Protein AF-A0A2E4HLM4-F1 (afdb_monomer_lite)

Sequence (354 aa):
MANKSIYQEYNQDALDHFGLDEHTSDYGVCSNSSGVIETIKCTEDVTSFENIKNILETETIKSITTEKRAFIIPKCPISGDRIKAALKEAGVVVTNDFTAADLVVTHHNVEKYYRNGDNIQSTILMGKLWNYDVFKDCRYMTSGREYVAETDNGIIYDDKVSEFFNSYNIDIHETMYESWMISGLAVNLAHRIDTEGLSVMEADSVLNSSATKTVLTEDMVELLTTQINSYNDEDQQLGAKILPTIDYTQNYHLLWDLAQKINGSLYKFNRNKDVKYWEKVSNIADHAYRSAEDMILWLEDNELLTIDSFRYLEPIVRKEIQIHNRNLYVFKVQVKPEYRKFLKRETNGVTKEN

Structure (mmCIF, N/CA/C/O backbone):
data_AF-A0A2E4HLM4-F1
#
_entry.id   AF-A0A2E4HLM4-F1
#
loop_
_atom_site.group_PDB
_atom_site.id
_atom_site.type_symbol
_atom_site.label_atom_id
_atom_site.label_alt_id
_atom_site.label_comp_id
_atom_site.label_asym_id
_atom_site.label_entity_id
_atom_site.label_seq_id
_atom_site.pdbx_PDB_ins_code
_atom_site.Cartn_x
_atom_site.Cartn_y
_atom_site.Cartn_z
_atom_site.occupa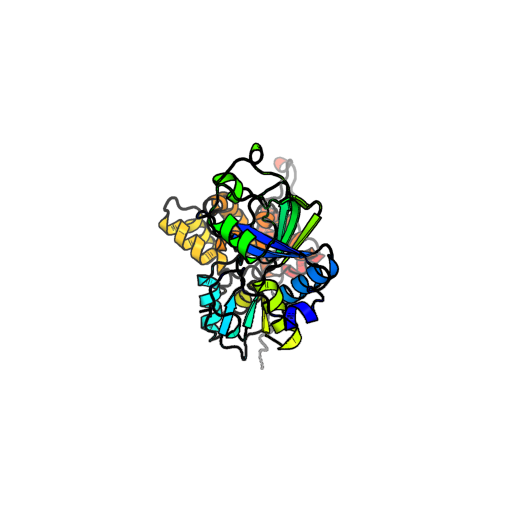ncy
_atom_site.B_iso_or_equiv
_atom_site.auth_seq_id
_atom_site.auth_comp_id
_atom_site.auth_asym_id
_atom_site.auth_atom_id
_atom_site.pdbx_PDB_model_num
ATOM 1 N N . MET A 1 1 ? 26.755 -0.242 -7.290 1.00 33.78 1 MET A N 1
ATOM 2 C CA . MET A 1 1 ? 25.981 -0.072 -6.038 1.00 33.78 1 MET A CA 1
ATOM 3 C C . MET A 1 1 ? 24.521 -0.143 -6.431 1.00 33.78 1 MET A C 1
ATOM 5 O O . MET A 1 1 ? 24.108 0.727 -7.183 1.00 33.78 1 MET A O 1
ATOM 9 N N . ALA A 1 2 ? 23.784 -1.175 -6.013 1.00 43.50 2 ALA A N 1
ATOM 10 C CA . ALA A 1 2 ? 22.364 -1.296 -6.338 1.00 43.50 2 ALA A CA 1
ATOM 11 C C . ALA A 1 2 ? 21.614 -0.052 -5.826 1.00 43.50 2 ALA A C 1
ATOM 13 O O . ALA A 1 2 ? 21.584 0.233 -4.626 1.00 43.50 2 ALA A O 1
ATOM 14 N N . ASN A 1 3 ? 21.112 0.750 -6.763 1.00 56.47 3 ASN A N 1
ATOM 15 C CA . ASN A 1 3 ? 20.302 1.929 -6.483 1.00 56.47 3 ASN A CA 1
ATOM 16 C C . ASN A 1 3 ? 18.863 1.469 -6.198 1.00 56.47 3 ASN A C 1
ATOM 18 O O . ASN A 1 3 ? 18.438 0.459 -6.744 1.00 56.47 3 ASN A O 1
ATOM 22 N N . LYS A 1 4 ? 18.066 2.220 -5.429 1.00 66.06 4 LYS A N 1
ATOM 23 C CA . LYS A 1 4 ? 16.625 1.931 -5.217 1.00 66.06 4 LYS A CA 1
ATOM 24 C C . LYS A 1 4 ? 15.756 2.130 -6.471 1.00 66.06 4 LYS A C 1
ATOM 26 O O . LYS A 1 4 ? 14.533 2.195 -6.372 1.00 66.06 4 LYS A O 1
ATOM 31 N N . SER A 1 5 ? 16.385 2.306 -7.627 1.00 84.12 5 SER A N 1
ATOM 32 C CA . SER A 1 5 ? 15.701 2.504 -8.893 1.00 84.12 5 SER A CA 1
ATOM 33 C C . SER A 1 5 ? 14.899 1.257 -9.252 1.00 84.12 5 SER A C 1
ATOM 35 O O . SER A 1 5 ? 15.377 0.139 -9.065 1.00 84.12 5 SER A O 1
ATOM 37 N N . ILE A 1 6 ? 13.700 1.441 -9.793 1.00 89.75 6 ILE A N 1
ATOM 38 C CA . ILE A 1 6 ? 12.961 0.345 -10.432 1.00 89.75 6 ILE A CA 1
ATOM 39 C C . ILE A 1 6 ? 13.615 -0.065 -11.763 1.00 89.75 6 ILE A C 1
ATOM 41 O O . ILE A 1 6 ? 13.467 -1.200 -12.208 1.00 89.75 6 ILE A O 1
ATOM 45 N N . TYR A 1 7 ? 14.385 0.848 -12.362 1.00 90.62 7 TYR A N 1
ATOM 46 C CA . TYR A 1 7 ? 15.108 0.673 -13.619 1.00 90.62 7 TYR A CA 1
ATOM 47 C C . TYR A 1 7 ? 16.442 -0.043 -13.371 1.00 90.62 7 TYR A C 1
ATOM 49 O O . TYR A 1 7 ? 17.516 0.536 -13.504 1.00 90.62 7 TYR A O 1
ATOM 57 N N . GLN A 1 8 ? 16.372 -1.277 -12.874 1.00 90.50 8 GLN A N 1
ATOM 58 C CA . GLN A 1 8 ? 17.537 -2.163 -12.828 1.00 90.50 8 GLN A CA 1
ATOM 59 C C . GLN A 1 8 ? 17.758 -2.777 -14.212 1.00 90.50 8 GLN A C 1
ATOM 61 O O . GLN A 1 8 ? 16.802 -2.945 -14.967 1.00 90.50 8 GLN A O 1
ATOM 66 N N . GLU A 1 9 ? 18.997 -3.157 -14.519 1.00 91.25 9 GLU A N 1
ATOM 67 C CA . GLU A 1 9 ? 19.287 -3.981 -15.696 1.00 91.25 9 GLU A CA 1
ATOM 68 C C . GLU A 1 9 ? 18.512 -5.304 -15.615 1.00 91.25 9 GLU A C 1
ATOM 70 O O . GLU A 1 9 ? 18.406 -5.908 -14.541 1.00 91.25 9 GLU A O 1
ATOM 75 N N . TYR A 1 10 ? 17.950 -5.748 -16.738 1.00 91.19 10 TYR A N 1
ATOM 76 C CA . TYR A 1 10 ? 17.225 -7.014 -16.806 1.00 91.19 10 TYR A CA 1
ATOM 77 C C . TYR A 1 10 ? 18.203 -8.186 -16.733 1.00 91.19 10 TYR A C 1
ATOM 79 O O . TYR A 1 10 ? 19.203 -8.215 -17.448 1.00 91.19 10 TYR A O 1
ATOM 87 N N . ASN A 1 11 ? 17.911 -9.161 -15.874 1.00 91.31 11 ASN A N 1
ATOM 88 C CA . ASN A 1 11 ? 18.620 -10.432 -15.875 1.00 91.31 11 ASN A CA 1
ATOM 89 C C . ASN A 1 11 ? 18.080 -11.306 -17.017 1.00 91.31 11 ASN A C 1
ATOM 91 O O . ASN A 1 11 ? 16.879 -11.565 -17.063 1.00 91.31 11 ASN A O 1
ATOM 95 N N . GLN A 1 12 ? 18.964 -11.777 -17.900 1.00 91.00 12 GLN A N 1
ATOM 96 C CA . GLN A 1 12 ? 18.593 -12.620 -19.037 1.00 91.00 12 GLN A CA 1
ATOM 97 C C . GLN A 1 12 ? 17.883 -13.910 -18.606 1.00 91.00 12 GLN A C 1
ATOM 99 O O . GLN A 1 12 ? 16.832 -14.222 -19.149 1.00 91.00 12 GLN A O 1
ATOM 104 N N . ASP A 1 13 ? 18.370 -14.587 -17.560 1.00 91.88 13 ASP A N 1
ATOM 105 C CA . ASP A 1 13 ? 17.746 -15.817 -17.049 1.00 91.88 13 ASP A CA 1
ATOM 106 C C . ASP A 1 13 ? 16.304 -15.555 -16.577 1.00 91.88 13 ASP A C 1
ATOM 108 O O . ASP A 1 13 ? 15.419 -16.399 -16.714 1.00 91.88 13 ASP A O 1
ATOM 112 N N . ALA A 1 14 ? 16.051 -14.359 -16.035 1.00 91.94 14 ALA A N 1
ATOM 113 C CA . ALA A 1 14 ? 14.723 -13.958 -15.592 1.00 91.94 14 ALA A CA 1
ATOM 114 C C . ALA A 1 14 ? 13.793 -13.636 -16.773 1.00 91.94 14 ALA A C 1
ATOM 116 O O . ALA A 1 14 ? 12.601 -13.936 -16.707 1.00 91.94 14 ALA A O 1
ATOM 117 N N . LEU A 1 15 ? 14.319 -13.042 -17.848 1.00 91.69 15 LEU A N 1
ATOM 118 C CA . LEU A 1 15 ? 13.558 -12.804 -19.076 1.00 91.69 15 LEU A CA 1
ATOM 119 C C . LEU A 1 15 ? 13.177 -14.123 -19.756 1.00 91.69 15 LEU A C 1
ATOM 121 O O . LEU A 1 15 ? 12.001 -14.304 -20.085 1.00 91.69 15 LEU A O 1
ATOM 125 N N . ASP A 1 16 ? 14.127 -15.057 -19.850 1.00 91.81 16 ASP A N 1
ATOM 126 C CA . ASP A 1 16 ? 13.918 -16.397 -20.398 1.00 91.81 16 ASP A CA 1
ATOM 127 C C . ASP A 1 16 ? 12.863 -17.166 -19.579 1.00 91.81 16 ASP A C 1
ATOM 129 O O . ASP A 1 16 ? 11.934 -17.750 -20.140 1.00 91.81 16 ASP A O 1
ATOM 133 N N . HIS A 1 17 ? 12.951 -17.120 -18.240 1.00 91.81 17 HIS A N 1
ATOM 134 C CA . HIS A 1 17 ? 12.017 -17.805 -17.330 1.00 91.81 17 HIS A CA 1
ATOM 135 C C . HIS A 1 17 ? 10.563 -17.342 -17.491 1.00 91.81 17 HIS A C 1
ATOM 137 O O . HIS A 1 17 ? 9.642 -18.158 -17.440 1.00 91.81 17 HIS A O 1
ATOM 143 N N . PHE A 1 18 ? 10.345 -16.042 -17.712 1.00 91.19 18 PHE A N 1
ATOM 144 C CA . PHE A 1 18 ? 9.006 -15.467 -17.890 1.00 91.19 18 PHE A CA 1
ATOM 145 C C . PHE A 1 18 ? 8.570 -15.328 -19.359 1.00 91.19 18 PHE A C 1
ATOM 147 O O . PHE A 1 18 ? 7.490 -14.791 -19.622 1.00 91.19 18 PHE A O 1
ATOM 154 N N . GLY A 1 19 ? 9.381 -15.798 -20.314 1.00 87.56 19 GLY A N 1
ATOM 155 C CA . GLY A 1 19 ? 9.086 -15.710 -21.747 1.00 87.56 19 GLY A CA 1
ATOM 156 C C . GLY A 1 19 ? 9.010 -14.272 -22.270 1.00 87.56 19 GLY A C 1
ATOM 157 O O . GLY A 1 19 ? 8.237 -13.985 -23.183 1.00 87.56 19 GLY A O 1
ATOM 158 N N . LEU A 1 20 ? 9.773 -13.350 -21.674 1.00 86.62 20 LEU A N 1
ATOM 159 C CA . LEU A 1 20 ? 9.738 -11.926 -22.015 1.00 86.62 20 LEU A CA 1
ATOM 160 C C . LEU A 1 20 ? 10.714 -11.541 -23.139 1.00 86.62 20 LEU A C 1
ATOM 162 O O . LEU A 1 20 ? 10.677 -10.401 -23.582 1.00 86.62 20 LEU A O 1
ATOM 166 N N . ASP A 1 21 ? 11.569 -12.429 -23.641 1.00 74.62 21 ASP A N 1
ATOM 167 C CA . ASP A 1 21 ? 12.538 -12.057 -24.687 1.00 74.62 21 ASP A CA 1
ATOM 168 C C . ASP A 1 21 ? 11.945 -11.967 -26.098 1.00 74.62 21 ASP A C 1
ATOM 170 O O . ASP A 1 21 ? 12.311 -11.080 -26.866 1.00 74.62 21 ASP A O 1
ATOM 174 N N . GLU A 1 22 ? 11.007 -12.846 -26.456 1.00 68.94 22 GLU A N 1
ATOM 175 C CA . GLU A 1 22 ? 10.507 -12.943 -27.839 1.00 68.94 22 GLU A CA 1
ATOM 176 C C . GLU A 1 22 ? 9.271 -12.067 -28.118 1.00 68.94 22 GLU A C 1
ATOM 178 O O . GLU A 1 22 ? 8.929 -11.815 -29.277 1.00 68.94 22 GLU A O 1
ATOM 183 N N . HIS A 1 23 ? 8.576 -11.608 -27.071 1.00 67.06 23 HIS A N 1
ATOM 184 C CA . HIS A 1 23 ? 7.262 -10.949 -27.167 1.00 67.06 23 HIS A CA 1
ATOM 185 C C . HIS A 1 23 ? 7.183 -9.630 -26.388 1.00 67.06 23 HIS A C 1
ATOM 187 O O . HIS A 1 23 ? 6.102 -9.205 -25.964 1.00 67.06 23 HIS A O 1
ATOM 193 N N . THR A 1 24 ? 8.327 -8.980 -26.174 1.00 84.62 24 THR A N 1
ATOM 194 C CA . THR A 1 24 ? 8.376 -7.650 -25.563 1.00 84.62 24 THR A CA 1
ATOM 195 C C . THR A 1 24 ? 9.133 -6.664 -26.422 1.00 84.62 24 THR A C 1
ATOM 197 O O . THR A 1 24 ? 10.022 -7.021 -27.193 1.00 84.62 24 THR A O 1
ATOM 200 N N . SER A 1 25 ? 8.756 -5.402 -26.283 1.00 90.69 25 SER A N 1
ATOM 201 C CA . SER A 1 25 ? 9.476 -4.284 -26.868 1.00 90.69 25 SER A CA 1
ATOM 202 C C . SER A 1 25 ? 10.040 -3.422 -25.751 1.00 90.69 25 SER A C 1
ATOM 204 O O . SER A 1 25 ? 9.396 -3.205 -24.718 1.00 90.69 25 SER A O 1
ATOM 206 N N . ASP A 1 26 ? 11.262 -2.957 -25.964 1.00 93.75 26 ASP A N 1
ATOM 207 C CA . ASP A 1 26 ? 11.942 -2.060 -25.048 1.00 93.75 26 ASP A CA 1
ATOM 208 C C . ASP A 1 26 ? 11.564 -0.618 -25.380 1.00 93.75 26 ASP A C 1
ATOM 210 O O . ASP A 1 26 ? 11.582 -0.205 -26.540 1.00 93.75 26 ASP A O 1
ATOM 214 N N . TYR A 1 27 ? 11.251 0.158 -24.348 1.00 94.44 27 TYR A N 1
ATOM 215 C CA . TYR A 1 27 ? 10.913 1.568 -24.487 1.00 94.44 27 TYR A CA 1
ATOM 216 C C . TYR A 1 27 ? 11.656 2.420 -23.466 1.00 94.44 27 TYR A C 1
ATOM 218 O O . TYR A 1 27 ? 11.865 2.016 -22.321 1.00 94.44 27 TYR A O 1
ATOM 226 N N . GLY A 1 28 ? 11.999 3.638 -23.869 1.00 94.00 28 GLY A N 1
ATOM 227 C CA . GLY A 1 28 ? 12.516 4.666 -22.981 1.00 94.00 28 GLY A CA 1
ATOM 228 C C . GLY A 1 28 ? 11.392 5.359 -22.213 1.00 94.00 28 GLY A C 1
ATOM 229 O O . GLY A 1 28 ? 10.390 5.772 -22.797 1.00 94.00 28 GLY A O 1
ATOM 230 N N . VAL A 1 29 ? 11.577 5.550 -20.907 1.00 93.88 29 VAL A N 1
ATOM 231 C CA . VAL A 1 29 ? 10.696 6.354 -20.045 1.00 93.88 29 VAL A CA 1
ATOM 232 C C . VAL A 1 29 ? 11.500 7.413 -19.303 1.00 93.88 29 VAL A C 1
ATOM 234 O O . VAL A 1 29 ? 12.603 7.165 -18.817 1.00 93.88 29 VAL A O 1
ATOM 237 N N . CYS A 1 30 ? 10.916 8.604 -19.167 1.00 91.19 30 CYS A N 1
ATOM 238 C CA . CYS A 1 30 ? 11.509 9.700 -18.412 1.00 91.19 30 CYS A CA 1
ATOM 239 C C . CYS A 1 30 ? 11.467 9.426 -16.895 1.00 91.19 30 CYS A C 1
ATOM 241 O O . CYS A 1 30 ? 10.421 9.447 -16.229 1.00 91.19 30 CYS A O 1
ATOM 243 N N . SER A 1 31 ? 12.631 9.159 -16.304 1.00 87.81 31 SER A N 1
ATOM 244 C CA . SER A 1 31 ? 12.745 8.730 -14.908 1.00 87.81 31 SER A CA 1
ATOM 245 C C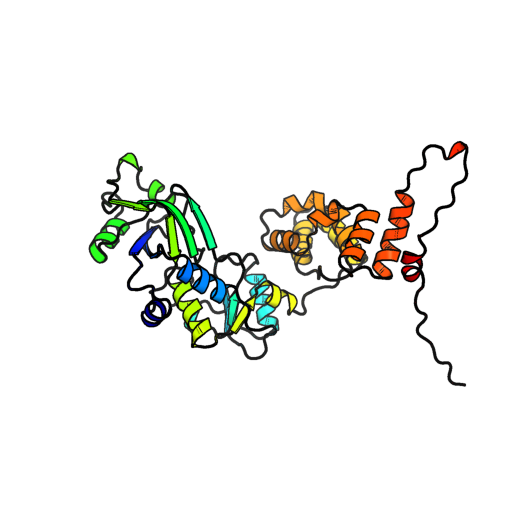 . SER A 1 31 ? 12.658 9.884 -13.908 1.00 87.81 31 SER A C 1
ATOM 247 O O . SER A 1 31 ? 12.173 9.688 -12.785 1.00 87.81 31 SER A O 1
ATOM 249 N N . ASN A 1 32 ? 13.070 11.091 -14.308 1.00 84.50 32 ASN A N 1
ATOM 250 C CA . ASN A 1 32 ? 13.132 12.276 -13.455 1.00 84.50 32 ASN A CA 1
ATOM 251 C C . ASN A 1 32 ? 12.924 13.588 -14.236 1.00 84.50 32 ASN A C 1
ATOM 253 O O . ASN A 1 32 ? 12.994 13.623 -15.457 1.00 84.50 32 ASN A O 1
ATOM 257 N N . SER A 1 33 ? 12.726 14.692 -13.510 1.00 78.44 33 SER A N 1
ATOM 258 C CA . SER A 1 33 ? 12.541 16.040 -14.077 1.00 78.44 33 SER A CA 1
ATOM 259 C C . SER A 1 33 ? 13.787 16.616 -14.761 1.00 78.44 33 SER A C 1
ATOM 261 O O . SER A 1 33 ? 13.726 17.690 -15.345 1.00 78.44 33 SER A O 1
ATOM 263 N N . SER A 1 34 ? 14.936 15.943 -14.666 1.00 81.31 34 SER A N 1
ATOM 264 C CA . SER A 1 34 ? 16.148 16.311 -15.408 1.00 81.31 34 SER A CA 1
ATOM 265 C C . SER A 1 34 ? 16.187 15.670 -16.800 1.00 81.31 34 SER A C 1
ATOM 267 O O . SER A 1 34 ? 17.130 15.918 -17.548 1.00 81.31 34 SER A O 1
ATOM 269 N N . GLY A 1 35 ? 15.185 14.854 -17.147 1.00 82.31 35 GLY A N 1
ATOM 270 C CA . GLY A 1 35 ? 15.029 14.256 -18.469 1.00 82.31 35 GLY A CA 1
ATOM 271 C C . GLY A 1 35 ? 15.802 12.956 -18.663 1.00 82.31 35 GLY A C 1
ATOM 272 O O . GLY A 1 35 ? 15.990 12.547 -19.802 1.00 82.31 35 GLY A O 1
ATOM 273 N N . VAL A 1 36 ? 16.296 12.307 -17.603 1.00 90.00 36 VAL A N 1
ATOM 274 C CA . VAL A 1 36 ? 17.012 11.024 -17.745 1.00 90.00 36 VAL A CA 1
ATOM 275 C C . VAL A 1 36 ? 16.056 9.960 -18.283 1.00 90.00 36 VAL A C 1
ATOM 277 O O . VAL A 1 36 ? 14.957 9.799 -17.751 1.00 90.00 36 VAL A O 1
ATOM 280 N N . ILE A 1 37 ? 16.483 9.242 -19.322 1.00 92.75 37 ILE A N 1
ATOM 281 C CA . ILE A 1 37 ? 15.701 8.189 -19.972 1.00 92.75 37 ILE A CA 1
ATOM 282 C C . ILE A 1 37 ? 16.222 6.833 -19.518 1.00 92.75 37 ILE A C 1
ATOM 284 O O . ILE A 1 37 ? 17.424 6.595 -19.539 1.00 92.75 37 ILE A O 1
ATOM 288 N N . GLU A 1 38 ? 15.305 5.975 -19.088 1.00 93.88 38 GLU A N 1
ATOM 289 C CA . GLU A 1 38 ? 15.584 4.629 -18.590 1.00 93.88 38 GLU A CA 1
ATOM 290 C C . GLU A 1 38 ? 14.755 3.608 -19.376 1.00 93.88 38 GLU A C 1
ATOM 292 O O . GLU A 1 38 ? 13.640 3.920 -19.801 1.00 93.88 38 GLU A O 1
ATOM 297 N N . THR A 1 39 ? 15.269 2.389 -19.546 1.00 94.19 39 THR A N 1
ATOM 298 C CA . THR A 1 39 ? 14.579 1.337 -20.310 1.00 94.19 39 THR A CA 1
ATOM 299 C C . THR A 1 39 ? 13.552 0.589 -19.464 1.00 94.19 39 THR A C 1
ATOM 301 O O . THR A 1 39 ? 13.846 0.091 -18.373 1.00 94.19 39 THR A O 1
ATOM 304 N N . ILE A 1 40 ? 12.357 0.419 -20.020 1.00 94.56 40 ILE A N 1
ATOM 305 C CA . ILE A 1 40 ? 11.322 -0.495 -19.538 1.00 94.56 40 ILE A CA 1
ATOM 306 C C . ILE A 1 40 ? 10.974 -1.530 -20.609 1.00 94.56 40 ILE A C 1
ATOM 308 O O . ILE A 1 40 ? 11.099 -1.250 -21.800 1.00 94.56 40 ILE A O 1
ATOM 312 N N . LYS A 1 41 ? 10.486 -2.698 -20.187 1.00 94.62 41 LYS A N 1
ATOM 313 C CA . LYS A 1 41 ? 9.901 -3.688 -21.091 1.00 94.62 41 LYS A CA 1
ATOM 314 C C . LYS A 1 41 ? 8.394 -3.541 -21.121 1.00 94.62 41 LYS A C 1
ATOM 316 O O . LYS A 1 41 ? 7.760 -3.414 -20.075 1.00 94.62 41 LYS A O 1
ATOM 321 N N . CYS A 1 42 ? 7.829 -3.566 -22.317 1.00 93.62 42 CYS A N 1
ATOM 322 C CA . CYS A 1 42 ? 6.393 -3.551 -22.534 1.00 93.62 42 CYS A CA 1
ATOM 323 C C . CYS A 1 42 ? 5.979 -4.809 -23.294 1.00 93.62 42 CYS A C 1
ATOM 325 O O . CYS A 1 42 ? 6.620 -5.192 -24.273 1.00 93.62 42 CYS A O 1
ATOM 327 N N . THR A 1 43 ? 4.915 -5.455 -22.834 1.00 91.81 43 THR A N 1
ATOM 328 C CA . THR A 1 43 ? 4.340 -6.646 -23.466 1.00 91.81 43 THR A CA 1
ATOM 329 C C . THR A 1 43 ? 2.870 -6.421 -23.784 1.00 91.81 43 THR A C 1
ATOM 331 O O . THR A 1 43 ? 2.236 -5.563 -23.177 1.00 91.81 43 THR A O 1
ATOM 334 N N . GLU A 1 44 ? 2.326 -7.183 -24.727 1.00 88.81 44 GLU A N 1
ATOM 335 C CA . GLU A 1 44 ? 0.879 -7.323 -24.940 1.00 88.81 44 GLU A CA 1
ATOM 336 C C . GLU A 1 44 ? 0.326 -8.592 -24.262 1.00 88.81 44 GLU A C 1
ATOM 338 O O . GLU A 1 44 ? -0.888 -8.796 -24.219 1.00 88.81 44 GLU A O 1
ATOM 343 N N . ASP A 1 45 ? 1.196 -9.446 -23.704 1.00 87.31 45 ASP A N 1
ATOM 344 C CA . ASP A 1 45 ? 0.772 -10.632 -22.968 1.00 87.31 45 ASP A CA 1
ATOM 345 C C . ASP A 1 45 ? 0.445 -10.303 -21.507 1.00 87.31 45 ASP A C 1
ATOM 347 O O . ASP A 1 45 ? 1.309 -10.089 -20.652 1.00 87.31 45 ASP A O 1
ATOM 351 N N . VAL A 1 46 ? -0.849 -10.338 -21.211 1.00 90.38 46 VAL A N 1
ATOM 352 C CA . VAL A 1 46 ? -1.385 -10.175 -19.856 1.00 90.38 46 VAL A CA 1
ATOM 353 C C . VAL A 1 46 ? -0.939 -11.310 -18.939 1.00 90.38 46 VAL A C 1
ATOM 355 O O . VAL A 1 46 ? -0.832 -11.118 -17.731 1.00 90.38 46 VAL A O 1
ATOM 358 N N . THR A 1 47 ? -0.686 -12.498 -19.489 1.00 92.00 47 THR A N 1
ATOM 359 C CA . THR A 1 47 ? -0.432 -13.707 -18.701 1.00 92.00 47 THR A CA 1
ATOM 360 C C . THR A 1 47 ? 0.892 -13.608 -17.959 1.00 92.00 47 THR A C 1
ATOM 362 O O . THR A 1 47 ? 0.912 -13.771 -16.738 1.00 92.00 47 THR A O 1
ATOM 365 N N . SER A 1 48 ? 1.985 -13.278 -18.655 1.00 90.81 48 SER A N 1
ATOM 366 C CA . SER A 1 48 ? 3.285 -13.060 -18.014 1.00 90.81 48 SER A CA 1
ATOM 367 C C . SER A 1 48 ? 3.263 -11.880 -17.041 1.00 90.81 48 SER A C 1
ATOM 369 O O . SER A 1 48 ? 3.855 -11.965 -15.963 1.00 90.81 48 SER A O 1
ATOM 371 N N . PHE A 1 49 ? 2.527 -10.810 -17.362 1.00 93.38 49 PHE A N 1
ATOM 372 C CA . PHE A 1 49 ? 2.346 -9.678 -16.452 1.00 93.38 49 PHE A CA 1
ATOM 373 C C . PHE A 1 49 ? 1.660 -10.092 -15.140 1.00 93.38 49 PHE A C 1
ATOM 375 O O . PHE A 1 49 ? 2.191 -9.842 -14.057 1.00 93.38 49 PHE A O 1
ATOM 382 N N . GLU A 1 50 ? 0.505 -10.755 -15.214 1.00 94.56 50 GLU A N 1
ATOM 383 C CA . GLU A 1 50 ? -0.230 -11.197 -14.023 1.00 94.56 50 GLU A CA 1
ATOM 384 C C . GLU A 1 50 ? 0.548 -12.268 -13.249 1.00 94.56 50 GLU A C 1
ATOM 386 O O . GLU A 1 50 ? 0.505 -12.283 -12.022 1.00 94.56 50 GLU A O 1
ATOM 391 N N . ASN A 1 51 ? 1.312 -13.131 -13.926 1.00 94.62 51 ASN A N 1
ATOM 392 C CA . ASN A 1 51 ? 2.172 -14.106 -13.257 1.00 94.62 51 ASN A CA 1
ATOM 393 C C . ASN A 1 51 ? 3.233 -13.418 -12.380 1.00 94.62 51 ASN A C 1
ATOM 395 O O . ASN A 1 51 ? 3.316 -13.684 -11.181 1.00 94.62 51 ASN A O 1
ATOM 399 N N . ILE A 1 52 ? 3.989 -12.472 -12.948 1.00 94.56 52 ILE A N 1
ATOM 400 C CA . ILE A 1 52 ? 5.011 -11.709 -12.214 1.00 94.56 52 ILE A CA 1
ATOM 401 C C . ILE A 1 52 ? 4.378 -10.949 -11.047 1.00 94.56 52 ILE A C 1
ATOM 403 O O . ILE A 1 52 ? 4.892 -10.987 -9.930 1.00 94.56 52 ILE A O 1
ATOM 407 N N . LYS A 1 53 ? 3.236 -10.297 -11.276 1.00 95.00 53 LYS A N 1
ATOM 408 C CA . LYS A 1 53 ? 2.497 -9.593 -10.225 1.00 95.00 53 LYS A CA 1
ATOM 409 C C . LYS A 1 53 ? 2.087 -10.529 -9.089 1.00 95.00 53 LYS A C 1
ATOM 411 O O . LYS A 1 53 ? 2.333 -10.210 -7.928 1.00 95.00 53 LYS A O 1
ATOM 416 N N . ASN A 1 54 ? 1.511 -11.687 -9.408 1.00 94.88 54 ASN A N 1
ATOM 417 C CA . ASN A 1 54 ? 1.088 -12.662 -8.408 1.00 94.88 54 ASN A CA 1
ATOM 418 C C . ASN A 1 54 ? 2.272 -13.146 -7.565 1.00 94.88 54 ASN A C 1
ATOM 420 O O . ASN A 1 54 ? 2.148 -13.223 -6.346 1.00 94.88 54 ASN A O 1
ATOM 424 N N . ILE A 1 55 ? 3.429 -13.409 -8.180 1.00 94.81 55 ILE A N 1
ATOM 425 C CA . ILE A 1 55 ? 4.651 -13.787 -7.454 1.00 94.81 55 ILE A CA 1
ATOM 426 C C . ILE A 1 55 ? 5.089 -12.670 -6.500 1.00 94.81 55 ILE A C 1
ATOM 428 O O . ILE A 1 55 ? 5.437 -12.938 -5.352 1.00 94.81 55 ILE A O 1
ATOM 432 N N . LEU A 1 56 ? 5.051 -11.414 -6.952 1.00 93.88 56 LEU A N 1
ATOM 433 C CA . LEU A 1 56 ? 5.445 -10.270 -6.131 1.00 93.88 56 LEU A CA 1
ATOM 434 C C . LEU A 1 56 ? 4.490 -10.035 -4.958 1.00 93.88 56 LEU A C 1
ATOM 436 O O . LEU A 1 56 ? 4.951 -9.632 -3.896 1.00 93.88 56 LEU A O 1
ATOM 440 N N . GLU A 1 57 ? 3.187 -10.257 -5.124 1.00 92.75 57 GLU A N 1
ATOM 441 C CA . GLU A 1 57 ? 2.178 -10.004 -4.085 1.00 92.75 57 GLU A CA 1
ATOM 442 C C . GLU A 1 57 ? 1.962 -11.182 -3.123 1.00 92.75 57 GLU A C 1
ATOM 444 O O . GLU A 1 57 ? 1.460 -10.978 -2.016 1.00 92.75 57 GLU A O 1
ATOM 449 N N . THR A 1 58 ? 2.332 -12.404 -3.512 1.00 91.62 58 THR A N 1
ATOM 450 C CA . THR A 1 58 ? 2.049 -13.602 -2.715 1.00 91.62 58 THR A CA 1
ATOM 451 C C . THR A 1 58 ? 3.019 -13.740 -1.546 1.00 91.62 58 THR A C 1
ATOM 453 O O . THR A 1 58 ? 4.224 -13.910 -1.714 1.00 91.62 58 THR A O 1
ATOM 456 N N . GLU A 1 59 ? 2.471 -13.729 -0.334 1.00 91.12 59 GLU A N 1
ATOM 457 C CA . GLU A 1 59 ? 3.216 -14.018 0.887 1.00 91.12 59 GLU A CA 1
ATOM 458 C C . GLU A 1 59 ? 3.620 -15.503 0.956 1.00 91.12 59 GLU A C 1
ATOM 460 O O . GLU A 1 59 ? 2.779 -16.397 0.835 1.00 91.12 59 GLU A O 1
ATOM 465 N N . THR A 1 60 ? 4.910 -15.772 1.188 1.00 89.81 60 THR A N 1
ATOM 466 C CA . THR A 1 60 ? 5.449 -17.138 1.315 1.00 89.81 60 THR A CA 1
ATOM 467 C C . THR A 1 60 ? 5.708 -17.540 2.767 1.00 89.81 60 THR A C 1
ATOM 469 O O . THR A 1 60 ? 5.690 -18.732 3.083 1.00 89.81 60 THR A O 1
ATOM 472 N N . ILE A 1 61 ? 5.892 -16.572 3.673 1.00 87.12 61 ILE A N 1
ATOM 473 C CA . ILE A 1 61 ? 6.131 -16.813 5.103 1.00 87.12 61 ILE A CA 1
ATOM 474 C C . ILE A 1 61 ? 5.175 -16.011 5.990 1.00 87.12 61 ILE A C 1
ATOM 476 O O . ILE A 1 61 ? 4.813 -14.888 5.676 1.00 87.12 61 ILE A O 1
ATOM 480 N N . LYS A 1 62 ? 4.804 -16.565 7.151 1.00 80.94 62 LYS A N 1
ATOM 481 C CA . LYS A 1 62 ? 3.937 -15.884 8.140 1.00 80.94 62 LYS A CA 1
ATOM 482 C C . LYS A 1 62 ? 4.689 -15.285 9.326 1.00 80.94 62 LYS A C 1
ATOM 484 O O . LYS A 1 62 ? 4.119 -14.531 10.110 1.00 80.94 62 LYS A O 1
ATOM 489 N N . SER A 1 63 ? 5.948 -15.664 9.507 1.00 81.00 63 SER A N 1
ATOM 490 C CA . SER A 1 63 ? 6.761 -15.239 10.641 1.00 81.00 63 SER A CA 1
ATOM 491 C C . SER A 1 63 ? 8.222 -15.180 10.246 1.00 81.00 63 SER A C 1
ATOM 493 O O . SER A 1 63 ? 8.729 -16.114 9.631 1.00 81.00 63 SER A O 1
ATOM 495 N N . ILE A 1 64 ? 8.894 -14.119 10.677 1.00 83.56 64 ILE A N 1
ATOM 496 C CA . ILE A 1 64 ? 10.331 -13.942 10.505 1.00 83.56 64 ILE A CA 1
ATOM 497 C C . ILE A 1 64 ? 11.042 -14.841 11.515 1.00 83.56 64 ILE A C 1
ATOM 499 O O . ILE A 1 64 ? 10.872 -14.672 12.724 1.00 83.56 64 ILE A O 1
ATOM 503 N N . THR A 1 65 ? 11.832 -15.797 11.031 1.00 79.25 65 THR A N 1
ATOM 504 C CA . THR A 1 65 ? 12.563 -16.730 11.907 1.00 79.25 65 THR A CA 1
ATOM 505 C C . THR A 1 65 ? 14.041 -16.828 11.576 1.00 79.25 65 THR A C 1
ATOM 507 O O . THR A 1 65 ? 14.865 -16.976 12.478 1.00 79.25 65 THR A O 1
ATOM 510 N N . THR A 1 66 ? 14.385 -16.764 10.293 1.00 84.00 66 THR A N 1
ATOM 511 C CA . THR A 1 66 ? 15.721 -17.109 9.784 1.00 84.00 66 THR A CA 1
ATOM 512 C C . THR A 1 66 ? 16.364 -15.985 8.985 1.00 84.00 66 THR A C 1
ATOM 514 O O . THR A 1 66 ? 17.589 -15.938 8.857 1.00 84.00 66 THR A O 1
ATOM 517 N N . GLU A 1 67 ? 15.537 -15.079 8.482 1.00 90.38 67 GLU A N 1
ATOM 518 C CA . GLU A 1 67 ? 15.871 -13.948 7.639 1.00 90.38 67 GLU A CA 1
ATOM 519 C C . GLU A 1 67 ? 16.664 -12.897 8.423 1.00 90.38 67 GLU A C 1
ATOM 521 O O . GLU A 1 67 ? 16.457 -12.685 9.619 1.00 90.38 67 GLU A O 1
ATOM 526 N N . LYS A 1 68 ? 17.600 -12.225 7.754 1.00 91.50 68 LYS A N 1
ATOM 527 C CA . LYS A 1 68 ? 18.511 -11.239 8.354 1.00 91.50 68 LYS A CA 1
ATOM 528 C C . LYS A 1 68 ? 18.554 -9.932 7.582 1.00 91.50 68 LYS A C 1
ATOM 530 O O . LYS A 1 68 ? 18.969 -8.917 8.150 1.00 91.50 68 LYS A O 1
ATOM 535 N N . ARG A 1 69 ? 18.177 -9.930 6.304 1.00 93.25 69 ARG A N 1
ATOM 536 C CA . ARG A 1 69 ? 18.258 -8.785 5.397 1.00 93.25 69 ARG A CA 1
ATOM 537 C C . ARG A 1 69 ? 16.989 -8.623 4.569 1.00 93.25 69 ARG A C 1
ATOM 539 O O . ARG A 1 69 ? 16.766 -9.334 3.597 1.00 93.25 69 ARG A O 1
ATOM 546 N N . ALA A 1 70 ? 16.222 -7.587 4.887 1.00 94.31 70 ALA A N 1
ATOM 547 C CA . ALA A 1 70 ? 14.992 -7.270 4.177 1.00 94.31 70 ALA A CA 1
ATOM 548 C C . ALA A 1 70 ? 15.187 -6.202 3.097 1.00 94.31 70 ALA A C 1
ATOM 550 O O . ALA A 1 70 ? 15.742 -5.134 3.371 1.00 94.31 70 ALA A O 1
ATOM 551 N N . PHE A 1 71 ? 14.641 -6.439 1.909 1.00 94.38 71 PHE A N 1
ATOM 552 C CA . PHE A 1 71 ? 14.406 -5.421 0.891 1.00 94.38 71 PHE A CA 1
ATOM 553 C C . PHE A 1 71 ? 12.926 -5.027 0.895 1.00 94.38 71 PHE A C 1
ATOM 555 O O . PHE A 1 71 ? 12.048 -5.882 0.844 1.00 94.38 71 PHE A O 1
ATOM 562 N N . ILE A 1 72 ? 12.641 -3.727 0.965 1.00 93.44 72 ILE A N 1
ATOM 563 C CA . ILE A 1 72 ? 11.265 -3.210 0.941 1.00 93.44 72 ILE A CA 1
ATOM 564 C C . ILE A 1 72 ? 10.959 -2.742 -0.476 1.00 93.44 72 ILE A C 1
ATOM 566 O O . ILE A 1 72 ? 11.655 -1.854 -0.983 1.00 93.44 72 ILE A O 1
ATOM 570 N N . ILE A 1 73 ? 9.907 -3.297 -1.081 1.00 92.62 73 ILE A N 1
ATOM 571 C CA . ILE A 1 73 ? 9.479 -2.917 -2.427 1.00 92.62 73 ILE A CA 1
ATOM 572 C C . ILE A 1 73 ? 9.126 -1.410 -2.481 1.00 92.62 73 ILE A C 1
ATOM 574 O O . ILE A 1 73 ? 8.560 -0.856 -1.525 1.00 92.62 73 ILE A O 1
ATOM 578 N N . PRO A 1 74 ? 9.498 -0.694 -3.565 1.00 91.00 74 PRO A N 1
ATOM 579 C CA . PRO A 1 74 ? 9.144 0.711 -3.747 1.00 91.00 74 PRO A CA 1
ATOM 580 C C . PRO A 1 74 ? 7.638 0.972 -3.666 1.00 91.00 74 PRO A C 1
ATOM 582 O O . PRO A 1 74 ? 6.823 0.123 -3.986 1.00 91.00 74 PRO A O 1
ATOM 585 N N . LYS A 1 75 ? 7.262 2.194 -3.266 1.00 89.38 75 LYS A N 1
ATOM 586 C CA . LYS A 1 75 ? 5.857 2.636 -3.158 1.00 89.38 75 LYS A CA 1
ATOM 587 C C . LYS A 1 75 ? 5.003 1.882 -2.124 1.00 89.38 75 LYS A C 1
ATOM 589 O O . LYS A 1 75 ? 3.782 2.046 -2.117 1.00 89.38 75 LYS A O 1
ATOM 594 N N . CYS A 1 76 ? 5.642 1.212 -1.163 1.00 90.12 76 CYS A N 1
ATOM 595 C CA . CYS A 1 76 ? 4.963 0.650 0.004 1.00 90.12 76 CYS A CA 1
ATOM 596 C C . CYS A 1 76 ? 3.989 1.654 0.632 1.00 90.12 76 CYS A C 1
ATOM 598 O O . CYS A 1 76 ? 4.362 2.818 0.738 1.00 90.12 76 CYS A O 1
ATOM 600 N N . PRO A 1 77 ? 2.758 1.278 1.019 1.00 88.00 77 PRO A N 1
ATOM 601 C CA . PRO A 1 77 ? 1.765 2.202 1.570 1.00 88.00 77 PRO A CA 1
ATOM 602 C C . PRO A 1 77 ? 2.007 2.566 3.042 1.00 88.00 77 PRO A C 1
ATOM 604 O O . PRO A 1 77 ? 1.411 3.524 3.520 1.00 88.00 77 PRO A O 1
ATOM 607 N N . ILE A 1 78 ? 2.957 1.915 3.714 1.00 89.00 78 ILE A N 1
ATOM 608 C CA . ILE A 1 78 ? 3.414 2.231 5.076 1.00 89.00 78 ILE A CA 1
ATOM 609 C C . ILE A 1 78 ? 4.729 3.035 5.018 1.00 89.00 78 ILE A C 1
ATOM 611 O O . ILE A 1 78 ? 5.473 2.991 4.028 1.00 89.00 78 ILE A O 1
ATOM 615 N N . SER A 1 79 ? 5.026 3.850 6.030 1.00 88.19 79 SER A N 1
ATOM 616 C CA . SER A 1 79 ? 6.303 4.558 6.123 1.00 88.19 79 SER A CA 1
ATOM 617 C C . SER A 1 79 ? 7.480 3.593 6.291 1.00 88.19 79 SER A C 1
ATOM 619 O O . SER A 1 79 ? 7.423 2.586 6.999 1.00 88.19 79 SER A O 1
ATOM 621 N N . GLY A 1 80 ? 8.598 3.923 5.639 1.00 87.62 80 GLY A N 1
ATOM 622 C CA . GLY A 1 80 ? 9.800 3.094 5.716 1.00 87.62 80 GLY A CA 1
ATOM 623 C C . GLY A 1 80 ? 10.359 2.999 7.136 1.00 87.62 80 GLY A C 1
ATOM 624 O O . GLY A 1 80 ? 10.929 1.974 7.485 1.00 87.62 80 GLY A O 1
ATOM 625 N N . ASP A 1 81 ? 10.184 4.031 7.961 1.00 87.38 81 ASP A N 1
ATOM 626 C CA . ASP A 1 81 ? 10.694 4.044 9.336 1.00 87.38 81 ASP A CA 1
A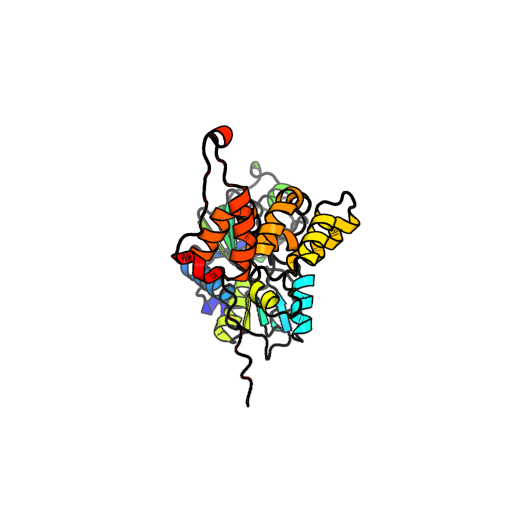TOM 627 C C . ASP A 1 81 ? 9.917 3.093 10.244 1.00 87.38 81 ASP A C 1
ATOM 629 O O . ASP A 1 81 ? 10.520 2.407 11.068 1.00 87.38 81 ASP A O 1
ATOM 633 N N . ARG A 1 82 ? 8.604 2.969 10.032 1.00 86.69 82 ARG A N 1
ATOM 634 C CA . ARG A 1 82 ? 7.763 2.031 10.772 1.00 86.69 82 ARG A CA 1
ATOM 635 C C . ARG A 1 82 ? 8.073 0.575 10.422 1.00 86.69 82 ARG A C 1
ATOM 637 O O . ARG A 1 82 ? 8.249 -0.238 11.323 1.00 86.69 82 ARG A O 1
ATOM 644 N N . ILE A 1 83 ? 8.224 0.257 9.133 1.00 90.38 83 ILE A N 1
ATOM 645 C CA . ILE A 1 83 ? 8.634 -1.093 8.702 1.00 90.38 83 ILE A CA 1
ATOM 646 C C . ILE A 1 83 ? 10.036 -1.416 9.221 1.00 90.38 83 ILE A C 1
ATOM 648 O O . ILE A 1 83 ? 10.260 -2.497 9.756 1.00 90.38 83 ILE A O 1
ATOM 652 N N . LYS A 1 84 ? 10.983 -0.473 9.124 1.00 90.62 84 LYS A N 1
ATOM 653 C CA . LYS A 1 84 ? 12.333 -0.649 9.683 1.00 90.62 84 LYS A CA 1
ATOM 654 C C . LYS A 1 84 ? 12.301 -0.926 11.185 1.00 90.62 84 LYS A C 1
ATOM 656 O O . LYS A 1 84 ? 13.097 -1.738 11.642 1.00 90.62 84 LYS A O 1
ATOM 661 N N . ALA A 1 85 ? 11.435 -0.253 11.944 1.00 88.50 85 ALA A N 1
ATOM 662 C CA . ALA A 1 85 ? 11.293 -0.493 13.378 1.00 88.50 85 ALA A CA 1
ATOM 663 C C . ALA A 1 85 ? 10.792 -1.920 13.658 1.00 88.50 85 ALA A C 1
ATOM 665 O O . ALA A 1 85 ? 11.447 -2.642 14.405 1.00 88.50 85 ALA A O 1
ATOM 666 N N . ALA A 1 86 ? 9.724 -2.351 12.977 1.00 88.62 86 ALA A N 1
ATOM 667 C CA . ALA A 1 86 ? 9.175 -3.703 13.107 1.00 88.62 86 ALA A CA 1
ATOM 668 C C . ALA A 1 86 ? 10.195 -4.794 12.723 1.00 88.62 86 ALA A C 1
ATOM 670 O O . ALA A 1 86 ? 10.403 -5.753 13.459 1.00 88.62 86 ALA A O 1
ATOM 671 N N . LEU A 1 87 ? 10.908 -4.615 11.608 1.00 90.81 87 LEU A N 1
ATOM 672 C CA . LEU A 1 87 ? 11.954 -5.546 11.175 1.00 90.81 87 LEU A CA 1
ATOM 673 C C . LEU A 1 87 ? 13.136 -5.593 12.149 1.00 90.81 87 LEU A C 1
ATOM 675 O O . LEU A 1 87 ? 13.676 -6.664 12.418 1.00 90.81 87 LEU A O 1
ATOM 679 N N . LYS A 1 88 ? 13.528 -4.444 12.711 1.00 90.25 88 LYS A N 1
ATOM 680 C CA . LYS A 1 88 ? 14.623 -4.364 13.685 1.00 90.25 88 LYS A CA 1
ATOM 681 C C . LYS A 1 88 ? 14.306 -5.141 14.963 1.00 90.25 88 LYS A C 1
ATOM 683 O O . LYS A 1 88 ? 15.216 -5.731 15.538 1.00 90.25 88 LYS A O 1
ATOM 688 N N . GLU A 1 89 ? 13.049 -5.157 15.398 1.00 86.00 89 GLU A N 1
ATOM 689 C CA . GLU A 1 89 ? 12.600 -5.973 16.535 1.00 86.00 89 GLU A CA 1
ATOM 690 C C . GLU A 1 89 ? 12.731 -7.468 16.260 1.00 86.00 89 GLU A C 1
ATOM 692 O O . GLU A 1 89 ? 13.151 -8.215 17.141 1.00 86.00 89 GLU A O 1
ATOM 697 N N . ALA A 1 90 ? 12.465 -7.885 15.022 1.00 86.31 90 ALA A N 1
ATOM 698 C CA . ALA A 1 90 ? 12.689 -9.251 14.561 1.00 86.31 90 ALA A CA 1
ATOM 699 C C . ALA A 1 90 ? 14.174 -9.569 14.271 1.00 86.31 90 ALA A C 1
ATOM 701 O O . ALA A 1 90 ? 14.496 -10.670 13.834 1.00 86.31 90 ALA A O 1
ATOM 702 N N . GLY A 1 91 ? 15.099 -8.627 14.503 1.00 88.50 91 GLY A N 1
ATOM 703 C CA . GLY A 1 91 ? 16.532 -8.812 14.250 1.00 88.50 91 GLY A CA 1
ATOM 704 C C . GLY A 1 91 ? 16.949 -8.695 12.778 1.00 88.50 91 GLY A C 1
ATOM 705 O O . GLY A 1 91 ? 18.079 -9.049 12.438 1.00 88.50 91 GLY A O 1
ATOM 706 N N . VAL A 1 92 ? 16.078 -8.170 11.912 1.00 92.50 92 VAL A N 1
ATOM 707 C CA . VAL A 1 92 ? 16.301 -8.033 10.467 1.00 92.50 92 VAL A CA 1
ATOM 708 C C . VAL A 1 92 ? 16.801 -6.632 10.116 1.00 92.50 92 VAL A C 1
ATOM 710 O O . VAL A 1 92 ? 16.257 -5.615 10.551 1.00 92.50 92 VAL A O 1
ATOM 713 N N . VAL A 1 93 ? 17.840 -6.559 9.284 1.00 92.88 93 VAL A N 1
ATOM 714 C CA . VAL A 1 93 ? 18.421 -5.303 8.795 1.00 92.88 93 VAL A CA 1
ATOM 715 C C . VAL A 1 93 ? 17.841 -4.957 7.427 1.00 92.88 93 VAL A C 1
ATOM 717 O O . VAL A 1 93 ? 17.846 -5.777 6.517 1.00 92.88 93 VAL A O 1
ATOM 720 N N . VAL A 1 94 ? 17.384 -3.721 7.236 1.00 92.38 94 VAL A N 1
ATOM 721 C CA . VAL A 1 94 ? 16.901 -3.276 5.920 1.00 92.38 94 VAL A CA 1
ATOM 722 C C . VAL A 1 94 ? 18.076 -2.974 4.988 1.00 92.38 94 VAL A C 1
ATOM 724 O O . VAL A 1 94 ? 18.964 -2.195 5.335 1.00 92.38 94 VAL A O 1
ATOM 727 N N . THR A 1 95 ? 18.052 -3.557 3.790 1.00 91.00 95 THR A N 1
ATOM 728 C CA . THR A 1 95 ? 19.019 -3.342 2.707 1.00 91.00 95 THR A CA 1
ATOM 729 C C . THR A 1 95 ? 18.363 -2.632 1.518 1.00 91.00 95 THR A C 1
ATOM 731 O O . THR A 1 95 ? 17.176 -2.797 1.246 1.00 91.00 95 THR A O 1
ATOM 734 N N . ASN A 1 96 ? 19.144 -1.816 0.806 1.00 88.06 96 ASN A N 1
ATOM 735 C CA . ASN A 1 96 ? 18.734 -1.224 -0.476 1.00 88.06 96 ASN A CA 1
ATOM 736 C C . ASN A 1 96 ? 19.121 -2.103 -1.669 1.00 88.06 96 ASN A C 1
ATOM 738 O O . ASN A 1 96 ? 18.679 -1.848 -2.783 1.00 88.06 96 ASN A O 1
ATOM 742 N N . ASP A 1 97 ? 19.976 -3.093 -1.433 1.00 88.19 97 ASP A N 1
ATOM 743 C CA . ASP A 1 97 ? 20.395 -4.057 -2.431 1.00 88.19 97 ASP A CA 1
ATOM 744 C C . ASP A 1 97 ? 19.458 -5.258 -2.366 1.00 88.19 97 ASP A C 1
ATOM 746 O O . ASP A 1 97 ? 19.487 -6.006 -1.383 1.00 88.19 97 ASP A O 1
ATOM 750 N N . PHE A 1 98 ? 18.618 -5.406 -3.393 1.00 88.75 98 PHE A N 1
ATOM 751 C CA . PHE A 1 98 ? 17.676 -6.513 -3.468 1.00 88.75 98 PHE A CA 1
ATOM 752 C C . PHE A 1 98 ? 18.416 -7.851 -3.562 1.00 88.75 98 PHE A C 1
ATOM 754 O O . PHE A 1 98 ? 17.982 -8.798 -2.919 1.00 88.75 98 PHE A O 1
ATOM 761 N N . THR A 1 99 ? 19.564 -7.924 -4.253 1.00 89.44 99 THR A N 1
ATOM 762 C CA . THR A 1 99 ? 20.350 -9.163 -4.446 1.00 89.44 99 THR A CA 1
ATOM 763 C C . THR A 1 99 ? 20.915 -9.716 -3.138 1.00 89.44 99 THR A C 1
ATOM 765 O O . THR A 1 99 ? 21.019 -10.924 -2.959 1.00 89.44 99 THR A O 1
ATOM 768 N N . ALA A 1 100 ? 21.218 -8.833 -2.184 1.00 89.69 100 ALA A N 1
ATOM 769 C CA . ALA A 1 100 ? 21.724 -9.197 -0.864 1.00 89.69 100 ALA A CA 1
ATOM 770 C C . ALA A 1 100 ? 20.618 -9.468 0.172 1.00 89.69 100 ALA A C 1
ATOM 772 O O . ALA A 1 100 ? 20.938 -9.699 1.344 1.00 89.69 100 ALA A O 1
ATOM 773 N N . ALA A 1 101 ? 19.345 -9.353 -0.217 1.00 91.88 101 ALA A N 1
ATOM 774 C CA . ALA A 1 101 ? 18.207 -9.615 0.650 1.00 91.88 101 ALA A CA 1
ATOM 775 C C . ALA A 1 101 ? 17.866 -11.109 0.685 1.00 91.88 101 ALA A C 1
ATOM 777 O O . ALA A 1 101 ? 17.951 -11.794 -0.336 1.00 91.88 101 ALA A O 1
ATOM 778 N N . ASP A 1 102 ? 17.460 -11.566 1.868 1.00 92.88 102 ASP A N 1
ATOM 779 C CA . ASP A 1 102 ? 16.874 -12.885 2.135 1.00 92.88 102 ASP A CA 1
ATOM 780 C C . ASP A 1 102 ? 15.370 -12.797 2.466 1.00 92.88 102 ASP A C 1
ATOM 782 O O . ASP A 1 102 ? 14.690 -13.817 2.509 1.00 92.88 102 ASP A O 1
ATOM 786 N N . LEU A 1 103 ? 14.847 -11.577 2.635 1.00 94.12 103 LEU A N 1
ATOM 787 C CA . LEU A 1 103 ? 13.433 -11.271 2.814 1.00 94.12 103 LEU A CA 1
ATOM 788 C C . LEU A 1 103 ? 13.009 -10.128 1.890 1.00 94.12 103 LEU A C 1
ATOM 790 O O . LEU A 1 103 ? 13.666 -9.087 1.824 1.00 94.12 103 LEU A O 1
ATOM 794 N N . VAL A 1 104 ? 11.863 -10.275 1.239 1.00 94.88 104 VAL A N 1
ATOM 795 C CA . VAL A 1 104 ? 11.179 -9.204 0.514 1.00 94.88 104 VAL A CA 1
ATOM 796 C C . VAL A 1 104 ? 9.939 -8.797 1.288 1.00 94.88 104 VAL A C 1
ATOM 798 O O . VAL A 1 104 ? 9.077 -9.620 1.581 1.00 94.88 104 VAL A O 1
ATOM 801 N N . VAL A 1 105 ? 9.839 -7.506 1.597 1.00 94.06 105 VAL A N 1
ATOM 802 C CA . VAL A 1 105 ? 8.621 -6.918 2.153 1.00 94.06 105 VAL A CA 1
ATOM 803 C C . VAL A 1 105 ? 7.772 -6.382 1.009 1.00 94.06 105 VAL A C 1
ATOM 805 O O . VAL A 1 105 ? 8.128 -5.368 0.394 1.00 94.06 105 VAL A O 1
ATOM 808 N N . THR A 1 106 ? 6.665 -7.071 0.740 1.00 93.94 106 THR A N 1
ATOM 809 C CA . THR A 1 106 ? 5.743 -6.769 -0.362 1.00 93.94 106 THR A CA 1
ATOM 810 C C . THR A 1 106 ? 4.481 -6.022 0.088 1.00 93.94 106 THR A C 1
ATOM 812 O O . THR A 1 106 ? 4.272 -5.778 1.278 1.00 93.94 106 THR A O 1
ATOM 815 N N . HIS A 1 107 ? 3.668 -5.586 -0.874 1.00 92.19 107 HIS A N 1
ATOM 816 C CA . HIS A 1 107 ? 2.374 -4.931 -0.688 1.00 92.19 107 HIS A CA 1
ATOM 817 C C . HIS A 1 107 ? 1.546 -4.963 -1.982 1.00 92.19 107 HIS A C 1
ATOM 819 O O . HIS A 1 107 ? 2.102 -4.941 -3.070 1.00 92.19 107 HIS A O 1
ATOM 825 N N . HIS A 1 108 ? 0.227 -4.812 -1.893 1.00 88.31 108 HIS A N 1
ATOM 826 C CA . HIS A 1 108 ? -0.674 -4.836 -3.065 1.00 88.31 108 HIS A CA 1
ATOM 827 C C . HIS A 1 108 ? -0.588 -3.633 -4.028 1.00 88.31 108 HIS A C 1
ATOM 829 O O . HIS A 1 108 ? -1.263 -3.583 -5.046 1.00 88.31 108 HIS A O 1
ATOM 835 N N . ASN A 1 109 ? 0.189 -2.597 -3.705 1.00 89.19 109 ASN A N 1
ATOM 836 C CA . ASN A 1 109 ? 0.328 -1.402 -4.550 1.00 89.19 109 ASN A CA 1
ATOM 837 C C . ASN A 1 109 ? 1.549 -1.468 -5.496 1.00 89.19 109 ASN A C 1
ATOM 839 O O . ASN A 1 109 ? 2.317 -0.505 -5.568 1.00 89.19 109 ASN A O 1
ATOM 843 N N . VAL A 1 110 ? 1.787 -2.619 -6.138 1.00 91.50 110 VAL A N 1
ATOM 844 C CA . VAL A 1 110 ? 2.919 -2.826 -7.072 1.00 91.50 110 VAL A CA 1
ATOM 845 C C . VAL A 1 110 ? 2.621 -2.370 -8.497 1.00 91.50 110 VAL A C 1
ATOM 847 O O . VAL A 1 110 ? 3.557 -2.061 -9.241 1.00 91.50 110 VAL A O 1
ATOM 850 N N . GLU A 1 111 ? 1.339 -2.266 -8.854 1.00 94.12 111 GLU A N 1
ATOM 851 C CA . GLU A 1 111 ? 0.888 -1.854 -10.179 1.00 94.12 111 GLU A CA 1
ATOM 852 C C . GLU A 1 111 ? 0.111 -0.533 -10.185 1.00 94.12 111 GLU A C 1
ATOM 854 O O . GLU A 1 111 ? -0.450 -0.097 -9.175 1.00 94.12 111 GLU A O 1
ATOM 859 N N . LYS A 1 112 ? 0.035 0.100 -11.359 1.00 95.00 112 LYS A N 1
ATOM 860 C CA . LYS A 1 112 ? -0.873 1.222 -11.602 1.00 95.00 112 LYS A CA 1
ATOM 861 C C . LYS A 1 112 ? -1.364 1.247 -13.050 1.00 95.00 112 LYS A C 1
ATOM 863 O O . LYS A 1 112 ? -0.618 0.951 -13.978 1.00 95.00 112 LYS A O 1
ATOM 868 N N . TYR A 1 113 ? -2.617 1.654 -13.232 1.00 94.94 113 TYR A N 1
ATOM 869 C CA . TYR A 1 113 ? -3.175 1.982 -14.541 1.00 94.94 113 TYR A CA 1
ATOM 870 C C . TYR A 1 113 ? -2.846 3.430 -14.922 1.00 94.94 113 TYR A C 1
ATOM 872 O O . TYR A 1 113 ? -3.097 4.351 -14.136 1.00 94.94 113 TYR A O 1
ATOM 880 N N . TYR A 1 114 ? -2.318 3.620 -16.126 1.00 95.31 114 TYR A N 1
ATOM 881 C CA . TYR A 1 114 ? -1.983 4.914 -16.701 1.00 95.31 114 TYR A CA 1
ATOM 882 C C . TYR A 1 114 ? -2.659 5.085 -18.060 1.00 95.31 114 TYR A C 1
ATOM 884 O O . TYR A 1 114 ? -2.806 4.115 -18.808 1.00 95.31 114 TYR A O 1
ATOM 892 N N . ARG A 1 115 ? -3.080 6.309 -18.395 1.00 93.94 115 ARG A N 1
ATOM 893 C CA . ARG A 1 115 ? -3.802 6.571 -19.645 1.00 93.94 115 ARG A CA 1
ATOM 894 C C . ARG A 1 115 ? -3.422 7.899 -20.286 1.00 93.94 115 ARG A C 1
ATOM 896 O O . ARG A 1 115 ? -3.174 8.861 -19.576 1.00 93.94 115 ARG A O 1
ATOM 903 N N . ASN A 1 116 ? -3.511 7.977 -21.612 1.00 91.62 116 ASN A N 1
ATOM 904 C CA . ASN A 1 116 ? -3.502 9.236 -22.369 1.00 91.62 116 ASN A CA 1
ATOM 905 C C . ASN A 1 116 ? -2.309 10.155 -22.042 1.00 91.62 116 ASN A C 1
ATOM 907 O O . ASN A 1 116 ? -2.498 11.361 -21.882 1.00 91.62 116 ASN A O 1
ATOM 911 N N . GLY A 1 117 ? -1.106 9.594 -21.896 1.00 88.25 117 GLY A N 1
ATOM 912 C CA . GLY A 1 117 ? 0.085 10.382 -21.566 1.00 88.25 117 GLY A CA 1
ATOM 913 C C . GLY A 1 117 ? 0.261 10.723 -20.080 1.00 88.25 117 GLY A C 1
ATOM 914 O O . GLY A 1 117 ? 1.183 11.463 -19.756 1.00 88.25 117 GLY A O 1
ATOM 915 N N . ASP A 1 118 ? -0.557 10.182 -19.164 1.00 93.44 118 ASP A N 1
ATOM 916 C CA . ASP A 1 118 ? -0.392 10.385 -17.714 1.00 93.44 118 ASP A CA 1
ATOM 917 C C . ASP A 1 118 ? 1.062 10.114 -17.260 1.00 93.44 118 ASP A C 1
ATOM 919 O O . ASP A 1 118 ? 1.704 9.160 -17.709 1.00 93.44 118 ASP A O 1
ATOM 923 N N . ASN A 1 119 ? 1.557 10.891 -16.293 1.00 93.00 119 ASN A N 1
ATOM 924 C CA . ASN A 1 119 ? 2.882 10.709 -15.686 1.00 93.00 119 ASN A CA 1
ATOM 925 C C . ASN A 1 119 ? 3.147 9.269 -15.193 1.00 93.00 119 ASN A C 1
ATOM 927 O O . ASN A 1 119 ? 2.531 8.813 -14.212 1.00 93.00 119 ASN A O 1
ATOM 931 N N . ILE A 1 120 ? 4.141 8.602 -15.793 1.00 93.25 120 ILE A N 1
ATOM 932 C CA . ILE A 1 120 ? 4.593 7.268 -15.385 1.00 93.25 120 ILE A CA 1
ATOM 933 C C . ILE A 1 120 ? 5.505 7.400 -14.159 1.00 93.25 120 ILE A C 1
ATOM 935 O O . ILE A 1 120 ? 6.589 7.994 -14.187 1.00 93.25 120 ILE A O 1
ATOM 939 N N . GLN A 1 121 ? 5.077 6.842 -13.025 1.00 91.06 121 GLN A N 1
ATOM 940 C CA . GLN A 1 121 ? 5.793 7.014 -11.760 1.00 91.06 121 GLN A CA 1
ATOM 941 C C . GLN A 1 121 ? 7.021 6.102 -11.688 1.00 91.06 121 GLN A C 1
ATOM 943 O O . GLN A 1 121 ? 6.885 4.885 -11.661 1.00 91.06 121 GLN A O 1
ATOM 948 N N . SER A 1 122 ? 8.204 6.678 -11.456 1.00 89.69 122 SER A N 1
ATOM 949 C CA . SER A 1 122 ? 9.483 5.955 -11.287 1.00 89.69 122 SER A CA 1
ATOM 950 C C . SER A 1 122 ? 9.601 5.139 -9.989 1.00 89.69 122 SER A C 1
ATOM 952 O O . SER A 1 122 ? 10.681 4.701 -9.605 1.00 89.69 122 SER A O 1
ATOM 954 N N . THR A 1 123 ? 8.486 4.955 -9.282 1.00 90.25 123 THR A N 1
ATOM 955 C CA . THR A 1 123 ? 8.394 4.182 -8.033 1.00 90.25 123 THR A CA 1
ATOM 956 C C . THR A 1 123 ? 7.440 2.999 -8.145 1.00 90.25 123 THR A C 1
ATOM 958 O O . THR A 1 123 ? 7.344 2.232 -7.196 1.00 90.25 123 THR A O 1
ATOM 961 N N . ILE A 1 124 ? 6.722 2.865 -9.261 1.00 92.44 124 ILE A N 1
ATOM 962 C CA . ILE A 1 124 ? 5.772 1.782 -9.505 1.00 92.44 124 ILE A CA 1
ATOM 963 C C . ILE A 1 124 ? 6.491 0.690 -10.296 1.00 92.44 124 ILE A C 1
ATOM 965 O O . ILE A 1 124 ? 7.105 0.984 -11.316 1.00 92.44 124 ILE A O 1
ATOM 969 N N . LEU A 1 125 ? 6.434 -0.554 -9.819 1.00 94.12 125 LEU A N 1
ATOM 970 C CA . LEU A 1 125 ? 7.163 -1.672 -10.422 1.00 94.12 125 LEU A CA 1
ATOM 971 C C . LEU A 1 125 ? 6.594 -2.089 -11.781 1.00 94.12 125 LEU A C 1
ATOM 973 O O . LEU A 1 125 ? 7.350 -2.505 -12.661 1.00 94.12 125 LEU A O 1
ATOM 977 N N . MET A 1 126 ? 5.273 -2.021 -11.922 1.00 95.81 126 MET A N 1
ATOM 978 C CA . MET A 1 126 ? 4.530 -2.554 -13.061 1.00 95.81 126 MET A CA 1
ATOM 979 C C . MET A 1 126 ? 3.387 -1.607 -13.426 1.00 95.81 126 MET A C 1
ATOM 981 O O . MET A 1 126 ? 2.850 -0.909 -12.569 1.00 95.81 126 MET A O 1
ATOM 985 N N . GLY A 1 127 ? 2.975 -1.540 -14.685 1.00 95.44 127 GLY A N 1
ATOM 986 C CA . GLY A 1 127 ? 1.859 -0.673 -15.044 1.00 95.44 127 GLY A CA 1
ATOM 987 C C . GLY A 1 127 ? 1.151 -1.085 -16.311 1.00 95.44 127 GLY A C 1
ATOM 988 O O . GLY A 1 127 ? 1.762 -1.602 -17.233 1.00 95.44 127 GLY A O 1
ATOM 989 N N . LYS A 1 128 ? -0.146 -0.805 -16.365 1.00 95.69 128 LYS A N 1
ATOM 990 C CA . LYS A 1 128 ? -0.919 -0.926 -17.595 1.00 95.69 128 LYS A CA 1
ATOM 991 C C . LYS A 1 128 ? -0.970 0.441 -18.262 1.00 95.69 128 LYS A C 1
ATOM 993 O O . LYS A 1 128 ? -1.461 1.396 -17.659 1.00 95.69 128 LYS A O 1
ATOM 998 N N . LEU A 1 129 ? -0.443 0.520 -19.474 1.00 95.56 129 LEU A N 1
ATOM 999 C CA . LEU A 1 129 ? -0.387 1.716 -20.300 1.00 95.56 129 LEU A CA 1
ATOM 1000 C C . LEU A 1 129 ? -1.521 1.661 -21.322 1.00 95.56 129 LEU A C 1
ATOM 1002 O O . LEU A 1 129 ? -1.667 0.674 -22.041 1.00 95.56 129 LEU A O 1
ATOM 1006 N N . TRP A 1 130 ? -2.325 2.718 -21.377 1.00 95.12 130 TRP A N 1
ATOM 1007 C CA . TRP A 1 130 ? -3.414 2.848 -22.338 1.00 95.12 130 TRP A CA 1
ATOM 1008 C C . TRP A 1 130 ? -3.282 4.144 -23.130 1.00 95.12 130 TRP A C 1
ATOM 1010 O O . TRP A 1 130 ? -3.301 5.227 -22.544 1.00 95.12 130 TRP A O 1
ATOM 1020 N N . ASN A 1 131 ? -3.252 4.043 -24.456 1.00 93.00 131 ASN A N 1
ATOM 1021 C CA . ASN A 1 131 ? -3.223 5.179 -25.378 1.00 93.00 131 ASN A CA 1
ATOM 1022 C C . ASN A 1 131 ? -2.053 6.142 -25.101 1.00 93.00 131 ASN A C 1
ATOM 1024 O O . ASN A 1 131 ? -2.252 7.270 -24.644 1.00 93.00 131 ASN A O 1
ATOM 1028 N N . TYR A 1 132 ? -0.837 5.660 -25.342 1.00 94.56 132 TYR A N 1
ATOM 1029 C CA . TYR A 1 132 ? 0.393 6.447 -25.282 1.00 94.56 132 TYR A CA 1
ATOM 1030 C C . TYR A 1 132 ? 0.990 6.627 -26.673 1.00 94.56 132 TYR A C 1
ATOM 1032 O O . TYR A 1 132 ? 0.977 5.701 -27.480 1.00 94.56 132 TYR A O 1
ATOM 1040 N N . ASP A 1 133 ? 1.565 7.799 -26.921 1.00 93.44 133 ASP A N 1
ATOM 1041 C CA . ASP A 1 133 ? 2.355 8.052 -28.122 1.00 93.44 133 ASP A CA 1
ATOM 1042 C C . ASP A 1 133 ? 3.825 7.735 -27.845 1.00 93.44 133 ASP A C 1
ATOM 1044 O O . ASP A 1 133 ? 4.341 7.994 -26.755 1.00 93.44 133 ASP A O 1
ATOM 1048 N N . VAL A 1 134 ? 4.514 7.196 -28.844 1.00 93.62 134 VAL A N 1
ATOM 1049 C CA . VAL A 1 134 ? 5.945 6.905 -28.791 1.00 93.62 134 VAL A CA 1
ATOM 1050 C C . VAL A 1 134 ? 6.636 7.662 -29.910 1.00 93.62 134 VAL A C 1
ATOM 1052 O O . VAL A 1 134 ? 6.142 7.741 -31.035 1.00 93.62 134 VAL A O 1
ATOM 1055 N N . PHE A 1 135 ? 7.801 8.224 -29.617 1.00 92.00 135 PHE A N 1
ATOM 1056 C CA . PHE A 1 135 ? 8.589 8.991 -30.574 1.00 92.00 135 PHE A CA 1
ATOM 1057 C C . PHE A 1 135 ? 10.063 8.586 -30.504 1.00 92.00 135 PHE A C 1
ATOM 1059 O O . PHE A 1 135 ? 10.561 8.142 -29.472 1.00 92.00 135 PHE A O 1
ATOM 1066 N N . LYS A 1 136 ? 10.776 8.758 -31.619 1.00 90.81 136 LYS A N 1
ATOM 1067 C CA . LYS A 1 136 ? 12.239 8.581 -31.691 1.00 90.81 136 LYS A CA 1
ATOM 1068 C C . LYS A 1 136 ? 12.978 9.904 -31.891 1.00 90.81 136 LYS A C 1
ATOM 1070 O O . LYS A 1 136 ? 14.147 10.039 -31.535 1.00 90.81 136 LYS A O 1
ATOM 1075 N N . ASP A 1 137 ? 12.304 10.912 -32.441 1.00 84.31 137 ASP A N 1
ATOM 1076 C CA . ASP A 1 137 ? 12.929 12.196 -32.740 1.00 84.31 137 ASP A CA 1
ATOM 1077 C C . ASP A 1 137 ? 13.070 13.075 -31.487 1.00 84.31 137 ASP A C 1
ATOM 1079 O O . ASP A 1 137 ? 12.158 13.792 -31.080 1.00 84.31 137 ASP A O 1
ATOM 1083 N N . CYS A 1 138 ? 14.258 13.035 -30.883 1.00 77.94 138 CYS A N 1
ATOM 1084 C CA . CYS A 1 138 ? 14.566 13.728 -29.634 1.00 77.94 138 CYS A CA 1
ATOM 1085 C C . CYS A 1 138 ? 15.305 15.061 -29.835 1.00 77.94 138 CYS A C 1
ATOM 1087 O O . CYS A 1 138 ? 16.168 15.413 -29.033 1.00 77.94 138 CYS A O 1
ATOM 1089 N N . ARG A 1 139 ? 15.008 15.833 -30.889 1.00 76.19 139 ARG A N 1
ATOM 1090 C CA . ARG A 1 139 ? 15.714 17.092 -31.234 1.00 76.19 139 ARG A CA 1
ATOM 1091 C C . ARG A 1 139 ? 16.057 18.018 -30.050 1.00 76.19 139 ARG A C 1
ATOM 1093 O O . ARG A 1 139 ? 17.124 18.636 -30.065 1.00 76.19 139 ARG A O 1
ATOM 1100 N N . TYR A 1 140 ? 15.191 18.090 -29.038 1.00 74.81 140 TYR A N 1
ATOM 1101 C CA . TYR A 1 140 ? 15.291 19.024 -27.909 1.00 74.81 140 TYR A CA 1
ATOM 1102 C C . TYR A 1 140 ? 15.692 18.390 -26.565 1.00 74.81 140 TYR A C 1
ATOM 1104 O O . TYR A 1 140 ? 15.888 19.121 -25.598 1.00 74.81 140 TYR A O 1
ATOM 1112 N N . MET A 1 141 ? 15.870 17.065 -26.492 1.00 82.44 141 MET A N 1
ATOM 1113 C CA . MET A 1 141 ? 16.215 16.350 -25.255 1.00 82.44 141 MET A CA 1
ATOM 1114 C C . MET A 1 141 ? 17.477 15.516 -25.464 1.00 82.44 141 MET A C 1
ATOM 1116 O O . MET A 1 141 ? 17.451 14.475 -26.114 1.00 82.44 141 MET A O 1
ATOM 1120 N N . THR A 1 142 ? 18.605 15.997 -24.933 1.00 86.94 142 THR A N 1
ATOM 1121 C CA . THR A 1 142 ? 19.927 15.375 -25.132 1.00 86.94 142 THR A CA 1
ATOM 1122 C C . THR A 1 142 ? 19.966 13.920 -24.680 1.00 86.94 142 THR A C 1
ATOM 1124 O O . THR A 1 142 ? 20.347 13.075 -25.479 1.00 86.94 142 THR A O 1
ATOM 1127 N N . SER A 1 143 ? 19.474 13.629 -23.479 1.00 87.56 143 SER A N 1
ATOM 1128 C CA . SER A 1 143 ? 19.345 12.270 -22.940 1.00 87.56 143 SER A CA 1
ATOM 1129 C C . SER A 1 143 ? 18.488 11.356 -23.819 1.00 87.56 143 SER A C 1
ATOM 1131 O O . SER A 1 143 ? 18.818 10.192 -23.999 1.00 87.56 143 SER A O 1
ATOM 1133 N N . GLY A 1 144 ? 17.416 11.882 -24.419 1.00 88.25 144 GLY A N 1
ATOM 1134 C CA . GLY A 1 144 ? 16.606 11.142 -25.386 1.00 88.25 144 GLY A CA 1
ATOM 1135 C C . GLY A 1 144 ? 17.365 10.822 -26.669 1.00 88.25 144 GLY A C 1
ATOM 1136 O O . GLY A 1 144 ? 17.272 9.712 -27.175 1.00 88.25 144 GLY A O 1
ATOM 1137 N N . ARG A 1 145 ? 18.168 11.766 -27.182 1.00 89.50 145 ARG A N 1
ATOM 1138 C CA . ARG A 1 145 ? 19.007 11.522 -28.372 1.00 89.50 145 ARG A CA 1
ATOM 1139 C C . ARG A 1 145 ? 20.070 10.473 -28.107 1.00 89.50 145 ARG A C 1
ATOM 1141 O O . ARG A 1 145 ? 20.291 9.635 -28.969 1.00 89.50 145 ARG A O 1
ATOM 1148 N N . GLU A 1 146 ? 20.723 10.552 -26.953 1.00 92.25 146 GLU A N 1
ATOM 1149 C CA . GLU A 1 146 ? 21.722 9.572 -26.520 1.00 92.25 146 GLU A CA 1
ATOM 1150 C C . GLU A 1 146 ? 21.076 8.188 -26.409 1.00 92.25 146 GLU A C 1
ATOM 1152 O O . GLU A 1 146 ? 21.530 7.257 -27.063 1.00 92.25 146 GLU A O 1
ATOM 1157 N N . TYR A 1 147 ? 19.934 8.091 -25.723 1.00 93.12 147 TYR A N 1
ATOM 1158 C CA . TYR A 1 147 ? 19.178 6.848 -25.587 1.00 93.12 147 TYR A CA 1
ATOM 1159 C C . TYR A 1 147 ? 18.792 6.220 -26.933 1.00 93.12 147 TYR A C 1
ATOM 1161 O O . TYR A 1 147 ? 19.071 5.046 -27.175 1.00 93.12 147 TYR A O 1
ATOM 1169 N N . VAL A 1 148 ? 18.175 6.995 -27.833 1.00 91.94 148 VAL A N 1
ATOM 1170 C CA . VAL A 1 148 ? 17.751 6.503 -29.155 1.00 91.94 148 VAL A CA 1
ATOM 1171 C C . VAL A 1 148 ? 18.962 6.131 -30.014 1.00 91.94 148 VAL A C 1
ATOM 1173 O O . VAL A 1 148 ? 18.909 5.147 -30.742 1.00 91.94 148 VAL A O 1
ATOM 1176 N N . ALA A 1 149 ? 20.070 6.873 -29.928 1.00 91.81 149 ALA A N 1
ATOM 1177 C CA . ALA A 1 149 ? 21.288 6.553 -30.672 1.00 91.81 149 ALA A CA 1
ATOM 1178 C C . ALA A 1 149 ? 21.976 5.270 -30.173 1.00 91.81 149 ALA A C 1
ATOM 1180 O O . ALA A 1 149 ? 22.592 4.567 -30.973 1.00 91.81 149 ALA A O 1
ATOM 1181 N N . GLU A 1 150 ? 21.892 4.978 -28.874 1.00 92.69 150 GLU A N 1
ATOM 1182 C CA . GLU A 1 150 ? 22.500 3.795 -28.256 1.00 92.69 150 GLU A CA 1
ATOM 1183 C C . GLU A 1 150 ? 21.641 2.535 -28.403 1.00 92.69 150 GLU A C 1
ATOM 1185 O O . GLU A 1 150 ? 22.185 1.449 -28.596 1.00 92.69 150 GLU A O 1
ATOM 1190 N N . THR A 1 151 ? 20.316 2.670 -28.313 1.00 91.19 151 THR A N 1
ATOM 1191 C CA . THR A 1 151 ? 19.392 1.527 -28.213 1.00 91.19 151 THR A CA 1
ATOM 1192 C C . THR A 1 151 ? 18.507 1.319 -29.440 1.00 91.19 151 THR A C 1
ATOM 1194 O O . THR A 1 151 ? 17.988 0.225 -29.620 1.00 91.19 151 THR A O 1
ATOM 1197 N N . ASP A 1 152 ? 18.313 2.349 -30.272 1.00 91.88 152 ASP A N 1
ATOM 1198 C CA . ASP A 1 152 ? 17.285 2.409 -31.328 1.00 91.88 152 ASP A CA 1
ATOM 1199 C C . ASP A 1 152 ? 15.848 2.122 -30.830 1.00 91.88 152 ASP A C 1
ATOM 1201 O O . ASP A 1 152 ? 14.948 1.799 -31.608 1.00 91.88 152 ASP A O 1
ATOM 1205 N N . ASN A 1 153 ? 15.589 2.291 -29.532 1.00 93.00 153 ASN A N 1
ATOM 1206 C CA . ASN A 1 153 ? 14.259 2.121 -28.948 1.00 93.00 153 ASN A CA 1
ATOM 1207 C C . ASN A 1 153 ? 13.458 3.430 -28.969 1.00 93.00 153 ASN A C 1
ATOM 1209 O O . ASN A 1 153 ? 14.015 4.529 -28.917 1.00 93.00 153 ASN A O 1
ATOM 1213 N N . GLY A 1 154 ? 12.130 3.318 -29.045 1.00 93.12 154 GLY A N 1
ATOM 1214 C CA . GLY A 1 154 ? 11.220 4.459 -28.931 1.00 93.12 154 GLY A CA 1
ATOM 1215 C C . GLY A 1 154 ? 11.121 4.982 -27.497 1.00 93.12 154 GLY A C 1
ATOM 1216 O O . GLY A 1 154 ? 11.329 4.241 -26.539 1.00 93.12 154 GLY A O 1
ATOM 1217 N N . ILE A 1 155 ? 10.786 6.262 -27.332 1.00 93.81 155 ILE A N 1
ATOM 1218 C CA . ILE A 1 155 ? 10.535 6.882 -26.025 1.00 93.81 155 ILE A CA 1
ATOM 1219 C C . ILE A 1 155 ? 9.040 7.142 -25.870 1.00 93.81 155 ILE A C 1
ATOM 1221 O O . ILE A 1 155 ? 8.418 7.743 -26.746 1.00 93.81 155 ILE A O 1
ATOM 1225 N N . ILE A 1 156 ? 8.477 6.720 -24.739 1.00 94.25 156 ILE A N 1
ATOM 1226 C CA . ILE A 1 156 ? 7.075 6.962 -24.395 1.00 94.25 156 ILE A CA 1
ATOM 1227 C C . ILE A 1 156 ? 6.883 8.435 -24.043 1.00 94.25 156 ILE A C 1
ATOM 1229 O O . ILE A 1 156 ? 7.585 8.987 -23.193 1.00 94.25 156 ILE A O 1
ATOM 1233 N N . TYR A 1 157 ? 5.899 9.067 -24.675 1.00 92.00 157 TYR A N 1
ATOM 1234 C CA . TYR A 1 157 ? 5.486 10.426 -24.368 1.00 92.00 157 TYR A CA 1
ATOM 1235 C C . TYR A 1 157 ? 4.547 10.437 -23.156 1.00 92.00 157 TYR A C 1
ATOM 1237 O O . TYR A 1 157 ? 3.378 10.061 -23.254 1.00 92.00 157 TYR A O 1
ATOM 1245 N N . ASP A 1 158 ? 5.061 10.876 -22.008 1.00 92.38 158 ASP A N 1
ATOM 1246 C CA . ASP A 1 158 ? 4.285 11.114 -20.790 1.00 92.38 158 ASP A CA 1
ATOM 1247 C C . ASP A 1 158 ? 4.326 12.595 -20.364 1.00 92.38 158 ASP A C 1
ATOM 1249 O O . ASP A 1 158 ? 5.038 13.421 -20.947 1.00 92.38 158 ASP A O 1
ATOM 1253 N N . ASP A 1 159 ? 3.584 12.940 -19.311 1.00 91.62 159 ASP A N 1
ATOM 1254 C CA . ASP A 1 159 ? 3.560 14.295 -18.749 1.00 91.62 159 ASP A CA 1
ATOM 1255 C C . ASP A 1 159 ? 4.962 14.848 -18.440 1.00 91.62 159 ASP A C 1
ATOM 1257 O O . ASP A 1 159 ? 5.184 16.049 -18.593 1.00 91.62 159 ASP A O 1
ATOM 1261 N N . LYS A 1 160 ? 5.926 14.014 -18.024 1.00 90.25 160 LYS A N 1
ATOM 1262 C CA . LYS A 1 160 ? 7.289 14.493 -17.742 1.00 90.25 160 LYS A CA 1
ATOM 1263 C C . LYS A 1 160 ? 8.016 14.862 -19.024 1.00 90.25 160 LYS A C 1
ATOM 1265 O O . LYS A 1 160 ? 8.737 15.853 -19.045 1.00 90.25 160 LYS A O 1
ATOM 1270 N N . VAL A 1 161 ? 7.841 14.088 -20.095 1.00 89.19 161 VAL A N 1
ATOM 1271 C CA . VAL A 1 161 ? 8.387 14.441 -21.414 1.00 89.19 161 VAL A CA 1
ATOM 1272 C C . VAL A 1 161 ? 7.761 15.744 -21.921 1.00 89.19 161 VAL A C 1
ATOM 1274 O O . VAL A 1 161 ? 8.463 16.577 -22.500 1.00 89.19 161 VAL A O 1
ATOM 1277 N N . SER A 1 162 ? 6.475 15.973 -21.631 1.00 88.50 162 SER A N 1
ATOM 1278 C CA . SER A 1 162 ? 5.770 17.198 -22.028 1.00 88.50 162 SER A CA 1
ATOM 1279 C C . SER A 1 162 ? 6.380 18.490 -21.459 1.00 88.50 162 SER A C 1
ATOM 1281 O O . SER A 1 162 ? 6.236 19.555 -22.065 1.00 88.50 162 SER A O 1
ATOM 1283 N N . GLU A 1 163 ? 7.125 18.405 -20.347 1.00 86.88 163 GLU A N 1
ATOM 1284 C CA . GLU A 1 163 ? 7.853 19.540 -19.761 1.00 86.88 163 GLU A CA 1
ATOM 1285 C C . GLU A 1 163 ? 9.007 20.029 -20.654 1.00 86.88 163 GLU A C 1
ATOM 1287 O O . GLU A 1 163 ? 9.383 21.201 -20.595 1.00 86.88 163 GLU A O 1
ATOM 1292 N N . PHE A 1 164 ? 9.557 19.155 -21.503 1.00 84.50 164 PHE A N 1
ATOM 1293 C CA . PHE A 1 164 ? 10.674 19.481 -22.391 1.00 84.50 164 PHE A CA 1
ATOM 1294 C C . PHE A 1 164 ? 10.203 19.980 -23.757 1.00 84.50 164 PHE A C 1
ATOM 1296 O O . PHE A 1 164 ? 10.815 20.888 -24.326 1.00 84.50 164 PHE A O 1
ATOM 1303 N N . PHE A 1 165 ? 9.132 19.402 -24.306 1.00 81.50 165 PHE A N 1
ATOM 1304 C CA . PHE A 1 165 ? 8.555 19.840 -25.576 1.00 81.50 165 PHE A CA 1
ATOM 1305 C C . PHE A 1 165 ? 7.102 19.385 -25.757 1.00 81.50 165 PHE A C 1
ATOM 1307 O O . PHE A 1 165 ? 6.648 18.353 -25.266 1.00 81.50 165 PHE A O 1
ATOM 1314 N N . ASN A 1 166 ? 6.369 20.190 -26.523 1.00 80.38 166 ASN A N 1
ATOM 1315 C CA . ASN A 1 166 ? 4.961 19.973 -26.829 1.00 80.38 166 ASN A CA 1
ATOM 1316 C C . ASN A 1 166 ? 4.765 18.815 -27.828 1.00 80.38 166 ASN A C 1
ATOM 1318 O O . ASN A 1 166 ? 5.548 18.681 -28.771 1.00 80.38 166 ASN A O 1
ATOM 1322 N N . SER A 1 167 ? 3.684 18.049 -27.668 1.00 77.12 167 SER A N 1
ATOM 1323 C CA . SER A 1 167 ? 3.278 16.958 -28.561 1.00 77.12 167 SER A CA 1
ATOM 1324 C C . SER A 1 167 ? 3.033 17.382 -30.017 1.00 77.12 167 SER A C 1
ATOM 1326 O O . SER A 1 167 ? 3.122 16.563 -30.920 1.00 77.12 167 SER A O 1
ATOM 1328 N N . TYR A 1 168 ? 2.801 18.664 -30.316 1.00 78.38 168 TYR A N 1
ATOM 1329 C CA . TYR A 1 168 ? 2.741 19.124 -31.716 1.00 78.38 168 TYR A CA 1
ATOM 1330 C C . TYR A 1 168 ? 4.102 19.118 -32.429 1.00 78.38 168 TYR A C 1
ATOM 1332 O O . TYR A 1 168 ? 4.152 19.233 -33.652 1.00 78.38 168 TYR A O 1
ATOM 1340 N N . ASN A 1 169 ? 5.200 19.039 -31.674 1.00 77.19 169 ASN A N 1
ATOM 1341 C CA . ASN A 1 169 ? 6.565 19.092 -32.198 1.00 77.19 169 ASN A CA 1
ATOM 1342 C C . ASN A 1 169 ? 7.245 17.717 -32.240 1.00 77.19 169 ASN A C 1
ATOM 1344 O O . ASN A 1 169 ? 8.430 17.657 -32.574 1.00 77.19 169 ASN A O 1
ATOM 1348 N N . ILE A 1 170 ? 6.529 16.644 -31.888 1.00 80.38 170 ILE A N 1
ATOM 1349 C CA . ILE A 1 170 ? 7.029 15.274 -32.011 1.00 80.38 170 ILE A CA 1
ATOM 1350 C C . ILE A 1 170 ? 6.519 14.649 -33.300 1.00 80.38 170 ILE A C 1
ATOM 1352 O O . ILE A 1 170 ? 5.369 14.844 -33.689 1.00 80.38 170 ILE A O 1
ATOM 1356 N N . ASP A 1 171 ? 7.392 13.890 -33.950 1.00 84.38 171 ASP A N 1
ATOM 1357 C CA . ASP A 1 171 ? 6.983 12.963 -34.994 1.00 84.38 171 ASP A CA 1
ATOM 1358 C C . ASP A 1 171 ? 6.664 11.628 -34.319 1.00 84.38 171 ASP A C 1
ATOM 1360 O O . ASP A 1 171 ? 7.554 10.985 -33.746 1.00 84.38 171 ASP A O 1
ATOM 1364 N N . ILE A 1 172 ? 5.377 11.275 -34.293 1.00 84.44 172 ILE A N 1
ATOM 1365 C CA . ILE A 1 172 ? 4.897 10.060 -33.634 1.00 84.44 172 ILE A CA 1
ATOM 1366 C C . ILE A 1 172 ? 5.396 8.870 -34.448 1.00 84.44 172 ILE A C 1
ATOM 1368 O O . ILE A 1 172 ? 5.062 8.714 -35.622 1.00 84.44 172 ILE A O 1
ATOM 1372 N N . HIS A 1 173 ? 6.207 8.035 -33.808 1.00 84.38 173 HIS A N 1
ATOM 1373 C CA . HIS A 1 173 ? 6.737 6.819 -34.402 1.00 84.38 173 HIS A CA 1
ATOM 1374 C C . HIS A 1 173 ? 5.687 5.709 -34.394 1.00 84.38 173 HIS A C 1
ATOM 1376 O O . HIS A 1 173 ? 5.455 5.059 -35.411 1.00 84.38 173 HIS A O 1
ATOM 1382 N N . GLU A 1 174 ? 5.039 5.524 -33.248 1.00 90.94 174 GLU A N 1
ATOM 1383 C CA . GLU A 1 174 ? 4.020 4.507 -33.027 1.00 90.94 174 GLU A CA 1
ATOM 1384 C C . GLU A 1 174 ? 3.097 4.910 -31.874 1.00 90.94 174 GLU A C 1
ATOM 1386 O O . GLU A 1 174 ? 3.384 5.832 -31.108 1.00 90.94 174 GLU A O 1
ATOM 1391 N N . THR A 1 175 ? 1.972 4.209 -31.761 1.00 88.50 175 THR A N 1
ATOM 1392 C CA . THR A 1 175 ? 0.975 4.430 -30.712 1.00 88.50 175 THR A CA 1
ATOM 1393 C C . THR A 1 175 ? 0.754 3.141 -29.937 1.00 88.50 175 THR A C 1
ATOM 1395 O O . THR A 1 175 ? 0.350 2.129 -30.513 1.00 88.50 175 THR A O 1
ATOM 1398 N N . MET A 1 176 ? 0.948 3.189 -28.625 1.00 89.12 176 MET A N 1
ATOM 1399 C CA . MET A 1 176 ? 0.676 2.093 -27.705 1.00 89.12 176 MET A CA 1
ATOM 1400 C C . MET A 1 176 ? -0.784 2.165 -27.257 1.00 89.12 176 MET A C 1
ATOM 1402 O O . MET A 1 176 ? -1.140 2.944 -26.370 1.00 89.12 176 MET A O 1
ATOM 1406 N N . TYR A 1 177 ? -1.647 1.366 -27.883 1.00 87.44 177 TYR A N 1
ATOM 1407 C CA . TYR A 1 177 ? -3.069 1.354 -27.540 1.00 87.44 177 TYR A CA 1
ATOM 1408 C C . TYR A 1 177 ? -3.317 0.721 -26.164 1.00 87.44 177 TYR A C 1
ATOM 1410 O O . TYR A 1 177 ? -3.931 1.346 -25.301 1.00 87.44 177 TYR A O 1
ATOM 1418 N N . GLU A 1 178 ? -2.797 -0.484 -25.943 1.00 92.19 178 GLU A N 1
ATOM 1419 C CA . GLU A 1 178 ? -2.877 -1.211 -24.678 1.00 92.19 178 GLU A CA 1
ATOM 1420 C C . GLU A 1 178 ? -1.611 -2.050 -24.515 1.00 92.19 178 GLU A C 1
ATOM 1422 O O . GLU A 1 178 ? -1.301 -2.874 -25.368 1.00 92.19 178 GLU A O 1
ATOM 1427 N N . SER A 1 179 ? -0.854 -1.814 -23.446 1.00 93.31 179 SER A N 1
ATOM 1428 C CA . SER A 1 179 ? 0.384 -2.547 -23.193 1.00 93.31 179 SER A CA 1
ATOM 1429 C C . SER A 1 179 ? 0.704 -2.605 -21.701 1.00 93.31 179 SER A C 1
ATOM 1431 O O . SER A 1 179 ? 0.261 -1.764 -20.913 1.00 93.31 179 SER A O 1
ATOM 1433 N N . TRP A 1 180 ? 1.481 -3.604 -21.301 1.00 95.31 180 TRP A N 1
ATOM 1434 C CA . TRP A 1 180 ? 1.848 -3.889 -19.924 1.00 95.31 180 TRP A CA 1
ATOM 1435 C C . TRP A 1 180 ? 3.335 -3.618 -19.716 1.00 95.31 180 TRP A C 1
ATOM 1437 O O . TRP A 1 180 ? 4.193 -4.363 -20.184 1.00 95.31 180 TRP A O 1
ATOM 1447 N N . MET A 1 181 ? 3.629 -2.536 -19.001 1.00 95.00 181 MET A N 1
ATOM 1448 C CA . MET A 1 181 ? 4.962 -2.131 -18.574 1.00 95.00 181 MET A CA 1
ATOM 1449 C C . MET A 1 181 ? 5.429 -2.981 -17.393 1.00 95.00 181 MET A C 1
ATOM 1451 O O . MET A 1 181 ? 4.758 -3.058 -16.359 1.00 95.00 181 MET A O 1
ATOM 1455 N N . ILE A 1 182 ? 6.641 -3.513 -17.502 1.00 95.50 182 ILE A N 1
ATOM 1456 C CA . ILE A 1 182 ? 7.318 -4.284 -16.466 1.00 95.50 182 ILE A CA 1
ATOM 1457 C C . ILE A 1 182 ? 8.723 -3.702 -16.286 1.00 95.50 182 ILE A C 1
ATOM 1459 O O . ILE A 1 182 ? 9.483 -3.581 -17.244 1.00 95.50 182 ILE A O 1
ATOM 1463 N N . SER A 1 183 ? 9.068 -3.304 -15.059 1.00 95.31 183 SER A N 1
ATOM 1464 C CA . SER A 1 183 ? 10.411 -2.801 -14.741 1.00 95.31 183 SER A CA 1
ATOM 1465 C C . SER A 1 183 ? 11.416 -3.933 -14.509 1.00 95.31 183 SER A C 1
ATOM 1467 O O . SER A 1 183 ? 11.045 -5.026 -14.077 1.00 95.31 183 SER A O 1
ATOM 1469 N N . GLY A 1 184 ? 12.709 -3.656 -14.705 1.00 93.75 184 GLY A N 1
ATOM 1470 C CA . GLY A 1 184 ? 13.770 -4.637 -14.451 1.00 93.75 184 GLY A CA 1
ATOM 1471 C C . GLY A 1 184 ? 13.812 -5.120 -13.002 1.00 93.75 184 GLY A C 1
ATOM 1472 O O . GLY A 1 184 ? 14.019 -6.306 -12.753 1.00 93.75 184 GLY A O 1
ATOM 1473 N N . LEU A 1 185 ? 13.515 -4.247 -12.029 1.00 94.50 185 LEU A N 1
ATOM 1474 C CA . LEU A 1 185 ? 13.399 -4.668 -10.630 1.00 94.50 185 LEU A CA 1
ATOM 1475 C C . LEU A 1 185 ? 12.261 -5.679 -10.424 1.00 94.50 185 LEU A C 1
ATOM 1477 O O . LEU A 1 185 ? 12.440 -6.620 -9.657 1.00 94.50 185 LEU A O 1
ATOM 1481 N N . ALA A 1 186 ? 11.117 -5.505 -11.094 1.00 95.00 186 ALA A N 1
ATOM 1482 C CA . ALA A 1 186 ? 9.977 -6.414 -10.969 1.00 95.00 186 ALA A CA 1
ATOM 1483 C C . ALA A 1 186 ? 10.322 -7.822 -11.475 1.00 95.00 186 ALA A C 1
ATOM 1485 O O . ALA A 1 186 ? 10.151 -8.792 -10.740 1.00 95.00 186 ALA A O 1
ATOM 1486 N N . VAL A 1 187 ? 10.879 -7.911 -12.690 1.00 94.81 187 VAL A N 1
ATOM 1487 C CA . VAL A 1 187 ? 11.285 -9.179 -13.322 1.00 94.81 187 VAL A CA 1
ATOM 1488 C C . VAL A 1 187 ? 12.336 -9.894 -12.475 1.00 94.81 187 VAL A C 1
ATOM 1490 O O . VAL A 1 187 ? 12.169 -11.058 -12.112 1.00 94.81 187 VAL A O 1
ATOM 1493 N N . ASN A 1 188 ? 13.399 -9.180 -12.099 1.00 94.88 188 ASN A N 1
ATOM 1494 C CA . ASN A 1 188 ? 14.506 -9.766 -11.352 1.00 94.88 188 ASN A CA 1
ATOM 1495 C C . ASN A 1 188 ? 14.073 -10.240 -9.958 1.00 94.88 188 ASN A C 1
ATOM 1497 O O . ASN A 1 188 ? 14.548 -11.271 -9.486 1.00 94.88 188 ASN A O 1
ATOM 1501 N N . LEU A 1 189 ? 13.192 -9.495 -9.280 1.00 94.62 189 LEU A N 1
ATOM 1502 C CA . LEU A 1 189 ? 12.704 -9.878 -7.956 1.00 94.62 189 LEU A CA 1
ATOM 1503 C C . LEU A 1 189 ? 11.773 -11.089 -8.038 1.00 94.62 189 LEU A C 1
ATOM 1505 O O . LEU A 1 189 ? 11.944 -12.020 -7.257 1.00 94.62 189 LEU A O 1
ATOM 1509 N N . ALA A 1 190 ? 10.843 -11.100 -8.997 1.00 95.00 190 ALA A N 1
ATOM 1510 C CA . ALA A 1 190 ? 9.931 -12.221 -9.199 1.00 95.00 190 ALA A CA 1
ATOM 1511 C C . ALA A 1 190 ? 10.690 -13.514 -9.519 1.00 95.00 190 ALA A C 1
ATOM 1513 O O . ALA A 1 190 ? 10.421 -14.543 -8.908 1.00 95.00 190 ALA A O 1
ATOM 1514 N N . HIS A 1 191 ? 11.703 -13.452 -10.389 1.00 95.44 191 HIS A N 1
ATOM 1515 C CA . HIS A 1 191 ? 12.542 -14.611 -10.697 1.00 95.44 191 HIS A CA 1
ATOM 1516 C C . HIS A 1 191 ? 13.225 -15.163 -9.442 1.00 95.44 191 HIS A C 1
ATOM 1518 O O . HIS A 1 191 ? 13.170 -16.359 -9.191 1.00 95.44 191 HIS A O 1
ATOM 1524 N N . ARG A 1 192 ? 13.808 -14.301 -8.600 1.00 94.12 192 ARG A N 1
ATOM 1525 C CA . ARG A 1 192 ? 14.461 -14.747 -7.358 1.00 94.12 192 ARG A CA 1
ATOM 1526 C C . ARG A 1 192 ? 13.492 -15.346 -6.341 1.00 94.12 192 ARG A C 1
ATOM 1528 O O . ARG A 1 192 ? 13.865 -16.262 -5.615 1.00 94.12 192 ARG A O 1
ATOM 1535 N N . ILE A 1 193 ? 12.264 -14.842 -6.269 1.00 94.00 193 ILE A N 1
ATOM 1536 C CA . ILE A 1 193 ? 11.222 -15.429 -5.415 1.00 94.00 193 ILE A CA 1
ATOM 1537 C C . ILE A 1 193 ? 10.884 -16.839 -5.901 1.00 94.00 193 ILE A C 1
ATOM 1539 O O . ILE A 1 193 ? 10.863 -17.770 -5.098 1.00 94.00 193 ILE A O 1
ATOM 1543 N N . ASP A 1 194 ? 10.685 -16.995 -7.206 1.00 93.00 194 ASP A N 1
ATOM 1544 C CA . ASP A 1 194 ? 10.221 -18.245 -7.804 1.00 93.00 194 ASP A CA 1
ATOM 1545 C C . ASP A 1 194 ? 11.321 -19.323 -7.884 1.00 93.00 194 ASP A C 1
ATOM 1547 O O . ASP A 1 194 ? 11.056 -20.499 -7.640 1.00 93.00 194 ASP A O 1
ATOM 1551 N N . THR A 1 195 ? 12.577 -18.944 -8.164 1.00 91.38 195 THR A N 1
ATOM 1552 C CA . THR A 1 195 ? 13.678 -19.905 -8.383 1.00 91.38 195 THR A CA 1
ATOM 1553 C C . THR A 1 195 ? 14.602 -20.088 -7.181 1.00 91.38 195 THR A C 1
ATOM 1555 O O . THR A 1 195 ? 15.019 -21.212 -6.894 1.00 91.38 195 THR A O 1
ATOM 1558 N N . GLU A 1 196 ? 14.926 -19.016 -6.450 1.00 87.94 196 GLU A N 1
ATOM 1559 C CA . GLU A 1 196 ? 15.868 -19.061 -5.319 1.00 87.94 196 GLU A CA 1
ATOM 1560 C C . GLU A 1 196 ? 15.167 -19.308 -3.973 1.00 87.94 196 GLU A C 1
ATOM 1562 O O . GLU A 1 196 ? 15.839 -19.520 -2.962 1.00 87.94 196 GLU A O 1
ATOM 1567 N N . GLY A 1 197 ? 13.829 -19.295 -3.942 1.00 83.19 197 GLY A N 1
ATOM 1568 C CA . GLY A 1 197 ? 13.042 -19.480 -2.721 1.00 83.19 197 GLY A CA 1
ATOM 1569 C C . GLY A 1 197 ? 13.169 -18.312 -1.742 1.00 83.19 197 GLY A C 1
ATOM 1570 O O . GLY A 1 197 ? 13.171 -18.521 -0.528 1.00 83.19 197 GLY A O 1
ATOM 1571 N N . LEU A 1 198 ? 13.319 -17.089 -2.259 1.00 91.06 198 LEU A N 1
ATOM 1572 C CA . LEU A 1 198 ? 13.401 -15.872 -1.453 1.00 91.06 198 LEU A CA 1
ATOM 1573 C C . LEU A 1 198 ? 12.123 -15.695 -0.612 1.00 91.06 198 LEU A C 1
ATOM 1575 O O . LEU A 1 198 ? 11.014 -15.711 -1.148 1.00 91.06 198 LEU A O 1
ATOM 1579 N N . SER A 1 199 ? 12.270 -15.502 0.704 1.00 93.06 199 SER A N 1
ATOM 1580 C CA . SER A 1 199 ? 11.126 -15.296 1.598 1.00 93.06 199 SER A CA 1
ATOM 1581 C C . SER A 1 199 ? 10.405 -13.992 1.248 1.00 93.06 199 SER A C 1
ATOM 1583 O O . SER A 1 199 ? 11.033 -12.944 1.088 1.00 93.06 199 SER A O 1
ATOM 1585 N N . VAL A 1 200 ? 9.077 -14.034 1.179 1.00 93.94 200 VAL A N 1
ATOM 1586 C CA . VAL A 1 200 ? 8.204 -12.889 0.911 1.00 93.94 200 VAL A CA 1
ATOM 1587 C C . VAL A 1 200 ? 7.229 -12.765 2.066 1.00 93.94 200 VAL A C 1
ATOM 1589 O O . VAL A 1 200 ? 6.561 -13.735 2.426 1.00 93.94 200 VAL A O 1
ATOM 1592 N N . MET A 1 201 ? 7.148 -11.569 2.637 1.00 93.31 201 MET A N 1
ATOM 1593 C CA . MET A 1 201 ? 6.218 -11.244 3.711 1.00 93.31 201 MET A CA 1
ATOM 1594 C C . MET A 1 201 ? 5.493 -9.947 3.384 1.00 93.31 201 MET A C 1
ATOM 1596 O O . MET A 1 201 ? 6.105 -8.978 2.922 1.00 93.31 201 MET A O 1
ATOM 1600 N N . GLU A 1 202 ? 4.189 -9.909 3.625 1.00 92.25 202 GLU A N 1
ATOM 1601 C CA . GLU A 1 202 ? 3.417 -8.694 3.400 1.00 92.25 202 GLU A CA 1
ATOM 1602 C C . GLU A 1 202 ? 3.787 -7.631 4.443 1.00 92.25 202 GLU A C 1
ATOM 1604 O O . GLU A 1 202 ? 4.014 -7.930 5.619 1.00 92.25 202 GLU A O 1
ATOM 1609 N N . ALA A 1 203 ? 3.829 -6.359 4.042 1.00 90.56 203 ALA A N 1
ATOM 1610 C CA . ALA A 1 203 ? 4.086 -5.253 4.959 1.00 90.56 203 ALA A CA 1
ATOM 1611 C C . ALA A 1 203 ? 3.105 -5.231 6.149 1.00 90.56 203 ALA A C 1
ATOM 1613 O O . ALA A 1 203 ? 3.517 -4.885 7.260 1.00 90.56 203 ALA A O 1
ATOM 1614 N N . ASP A 1 204 ? 1.848 -5.641 5.949 1.00 85.69 204 ASP A N 1
ATOM 1615 C CA . ASP A 1 204 ? 0.874 -5.802 7.033 1.00 85.69 204 ASP A CA 1
ATOM 1616 C C . ASP A 1 204 ? 1.243 -6.927 7.991 1.00 85.69 204 ASP A C 1
ATOM 1618 O O . ASP A 1 204 ? 1.268 -6.713 9.204 1.00 85.69 204 ASP A O 1
ATOM 1622 N N . SER A 1 205 ? 1.597 -8.100 7.471 1.00 87.38 205 SER A N 1
ATOM 1623 C CA . SER A 1 205 ? 2.077 -9.218 8.280 1.00 87.38 205 SER A CA 1
ATOM 1624 C C . SER A 1 205 ? 3.308 -8.828 9.097 1.00 87.38 205 SER A C 1
ATOM 1626 O O . SER A 1 205 ? 3.373 -9.136 10.289 1.00 87.38 205 SER A O 1
ATOM 1628 N N . VAL A 1 206 ? 4.255 -8.079 8.515 1.00 87.19 206 VAL A N 1
ATOM 1629 C CA . VAL A 1 206 ? 5.430 -7.563 9.239 1.00 87.19 206 VAL A CA 1
ATOM 1630 C C . VAL A 1 206 ? 4.992 -6.704 10.430 1.00 87.19 206 VAL A C 1
ATOM 1632 O O . VAL A 1 206 ? 5.467 -6.915 11.546 1.00 87.19 206 VAL A O 1
ATOM 1635 N N . LEU A 1 207 ? 4.054 -5.772 10.235 1.00 84.38 207 LEU A N 1
ATOM 1636 C CA . LEU A 1 207 ? 3.539 -4.936 11.326 1.00 84.38 207 LEU A CA 1
ATOM 1637 C C . LEU A 1 207 ? 2.729 -5.727 12.359 1.00 84.38 207 LEU A C 1
ATOM 1639 O O . LEU A 1 207 ? 2.804 -5.426 13.547 1.00 84.38 207 LEU A O 1
ATOM 1643 N N . ASN A 1 208 ? 1.954 -6.717 11.923 1.00 77.62 208 ASN A N 1
ATOM 1644 C CA . ASN A 1 208 ? 1.138 -7.562 12.793 1.00 77.62 208 ASN A CA 1
ATOM 1645 C C . ASN A 1 208 ? 1.995 -8.516 13.633 1.00 77.62 208 ASN A C 1
ATOM 1647 O O . ASN A 1 208 ? 1.603 -8.861 14.744 1.00 77.62 208 ASN A O 1
ATOM 1651 N N . SER A 1 209 ? 3.170 -8.901 13.131 1.00 72.50 209 SER A N 1
ATOM 1652 C CA . SER A 1 209 ? 4.154 -9.696 13.870 1.00 72.50 209 SER A CA 1
ATOM 1653 C C . SER A 1 209 ? 4.956 -8.886 14.896 1.00 72.50 209 SER A C 1
ATOM 1655 O O . SER A 1 209 ? 5.565 -9.465 15.795 1.00 72.50 209 SER A O 1
ATOM 1657 N N . SER A 1 210 ? 4.958 -7.551 14.791 1.00 68.81 210 SER A N 1
ATOM 1658 C CA . SER A 1 210 ? 5.668 -6.690 15.737 1.00 68.81 210 SER A CA 1
ATOM 1659 C C . SER A 1 210 ? 4.945 -6.638 17.081 1.00 68.81 210 SER A C 1
ATOM 1661 O O . SER A 1 210 ? 3.741 -6.395 17.171 1.00 68.81 210 SER A O 1
ATOM 1663 N N . ALA A 1 211 ? 5.722 -6.775 18.156 1.00 62.22 211 ALA A N 1
ATOM 1664 C CA . ALA A 1 211 ? 5.245 -6.649 19.530 1.00 62.22 211 ALA A CA 1
ATOM 1665 C C . ALA A 1 211 ? 4.842 -5.206 19.911 1.00 62.22 211 ALA A C 1
ATOM 1667 O O . ALA A 1 211 ? 4.396 -4.975 21.032 1.00 62.22 211 ALA A O 1
ATOM 1668 N N . THR A 1 212 ? 4.993 -4.228 19.007 1.00 67.38 212 THR A N 1
ATOM 1669 C CA . THR A 1 212 ? 4.621 -2.820 19.251 1.00 67.3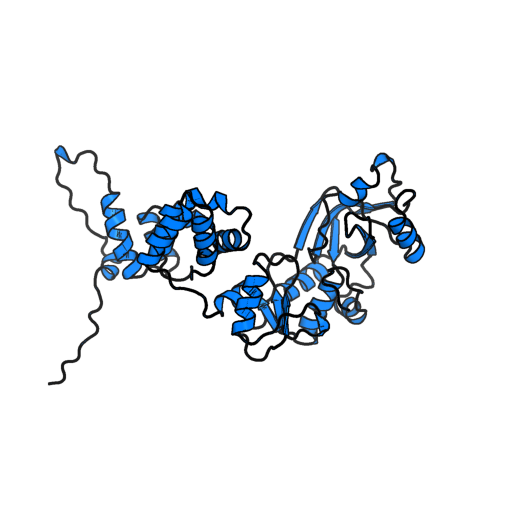8 212 THR A CA 1
ATOM 1670 C C . THR A 1 212 ? 3.136 -2.532 19.129 1.00 67.38 212 THR A C 1
ATOM 1672 O O . THR A 1 212 ? 2.716 -1.405 19.408 1.00 67.38 212 THR A O 1
ATOM 1675 N N . LYS A 1 213 ? 2.328 -3.514 18.721 1.00 79.06 213 LYS A N 1
ATOM 1676 C CA . LYS A 1 213 ? 0.883 -3.340 18.698 1.00 79.06 213 LYS A CA 1
ATOM 1677 C C . LYS A 1 213 ? 0.331 -3.196 20.112 1.00 79.06 213 LYS A C 1
ATOM 1679 O O . LYS A 1 213 ? 0.433 -4.101 20.937 1.00 79.06 213 LYS A O 1
ATOM 1684 N N . THR A 1 214 ? -0.296 -2.057 20.373 1.00 87.69 214 THR A N 1
ATOM 1685 C CA . THR A 1 214 ? -0.933 -1.774 21.657 1.00 87.69 214 THR A CA 1
ATOM 1686 C C . THR A 1 214 ? -2.411 -2.129 21.579 1.00 87.69 214 THR A C 1
ATOM 1688 O O . THR A 1 214 ? -3.128 -1.631 20.709 1.00 87.69 214 THR A O 1
ATOM 1691 N N . VAL A 1 215 ? -2.882 -2.962 22.508 1.00 90.81 215 VAL A N 1
ATOM 1692 C CA . VAL A 1 215 ? -4.316 -3.230 22.671 1.00 90.81 215 VAL A CA 1
ATOM 1693 C C . VAL A 1 215 ? -5.002 -1.958 23.159 1.00 90.81 215 VAL A C 1
ATOM 1695 O O . VAL A 1 215 ? -4.565 -1.346 24.133 1.00 90.81 215 VAL A O 1
ATOM 1698 N N . LEU A 1 216 ? -6.078 -1.560 22.483 1.00 93.12 216 LEU A N 1
ATOM 1699 C CA . LEU A 1 216 ? -6.824 -0.357 22.832 1.00 93.12 216 LEU A CA 1
ATOM 1700 C C . LEU A 1 216 ? -7.522 -0.522 24.192 1.00 93.12 216 LEU A C 1
ATOM 1702 O O . LEU A 1 216 ? -8.218 -1.515 24.413 1.00 93.12 216 LEU A O 1
ATOM 1706 N N . THR A 1 217 ? -7.356 0.459 25.080 1.00 94.81 217 THR A N 1
ATOM 1707 C CA . THR A 1 217 ? -8.032 0.553 26.387 1.00 94.81 217 THR A CA 1
ATOM 1708 C C . THR A 1 217 ? -8.899 1.813 26.464 1.00 94.81 217 THR A C 1
ATOM 1710 O O . THR A 1 217 ? -8.716 2.735 25.671 1.00 94.81 217 THR A O 1
ATOM 1713 N N . GLU A 1 218 ? -9.833 1.880 27.418 1.00 93.31 218 GLU A N 1
ATOM 1714 C CA . GLU A 1 218 ? -10.696 3.061 27.617 1.00 93.31 218 GLU A CA 1
ATOM 1715 C C . GLU A 1 218 ? -9.874 4.344 27.845 1.00 93.31 218 GLU A C 1
ATOM 1717 O O . GLU A 1 218 ? -10.089 5.341 27.154 1.00 93.31 218 GLU A O 1
ATOM 1722 N N . ASP A 1 219 ? -8.851 4.287 28.707 1.00 94.50 219 ASP A N 1
ATOM 1723 C CA . ASP A 1 219 ? -7.936 5.412 28.963 1.00 94.50 219 ASP A CA 1
ATOM 1724 C C . ASP A 1 219 ? -7.221 5.880 27.684 1.00 94.50 219 ASP A C 1
ATOM 1726 O O . ASP A 1 219 ? -7.024 7.077 27.458 1.00 94.50 219 ASP A O 1
ATOM 1730 N N . MET A 1 220 ? -6.840 4.939 26.812 1.00 94.12 220 MET A N 1
ATOM 1731 C CA . MET A 1 220 ? -6.232 5.274 25.526 1.00 94.12 220 MET A CA 1
ATOM 1732 C C . MET A 1 220 ? -7.226 5.954 24.589 1.00 94.12 220 MET A C 1
ATOM 1734 O O . MET A 1 220 ? -6.831 6.875 23.876 1.00 94.12 220 MET A O 1
ATOM 1738 N N . VAL A 1 221 ? -8.498 5.542 24.585 1.00 95.81 221 VAL A N 1
ATOM 1739 C CA . VAL A 1 221 ? -9.531 6.204 23.776 1.00 95.81 221 VAL A CA 1
ATOM 1740 C C . VAL A 1 221 ? -9.698 7.658 24.212 1.00 95.81 221 VAL A C 1
ATOM 1742 O O . VAL A 1 221 ? -9.735 8.548 23.359 1.00 95.81 221 VAL A O 1
ATOM 1745 N N . GLU A 1 222 ? -9.747 7.929 25.517 1.00 95.69 222 GLU A N 1
ATOM 1746 C CA . GLU A 1 222 ? -9.841 9.296 26.045 1.00 95.69 222 GLU A CA 1
ATOM 1747 C C . GLU A 1 222 ? -8.606 10.137 25.699 1.00 95.69 222 GLU A C 1
ATOM 1749 O O . GLU A 1 222 ? -8.731 11.270 25.212 1.00 95.69 222 GLU A O 1
ATOM 1754 N N . LEU A 1 223 ? -7.411 9.569 25.884 1.00 94.62 223 LEU A N 1
ATOM 1755 C CA . LEU A 1 223 ? -6.147 10.225 25.562 1.00 94.62 223 LEU A CA 1
ATOM 1756 C C . LEU A 1 223 ? -6.057 10.577 24.071 1.00 94.62 223 LEU A C 1
ATOM 1758 O O . LEU A 1 223 ? -5.787 11.727 23.723 1.00 94.62 223 LEU A O 1
ATOM 1762 N N . LEU A 1 224 ? -6.317 9.608 23.191 1.00 95.25 224 LEU A N 1
ATOM 1763 C CA . LEU A 1 224 ? -6.261 9.793 21.740 1.00 95.25 224 LEU A CA 1
ATOM 1764 C C . LEU A 1 224 ? -7.320 10.777 21.261 1.00 95.25 224 LEU A C 1
ATOM 1766 O O . LEU A 1 224 ? -7.023 11.635 20.435 1.00 95.25 224 LEU A O 1
ATOM 1770 N N . THR A 1 225 ? -8.532 10.707 21.812 1.00 95.81 225 THR A N 1
ATOM 1771 C CA . THR A 1 225 ? -9.591 11.676 21.510 1.00 95.81 225 THR A CA 1
ATOM 1772 C C . THR A 1 225 ? -9.132 13.092 21.838 1.00 95.81 225 THR A C 1
ATOM 1774 O O . THR A 1 225 ? -9.283 13.995 21.016 1.00 95.81 225 THR A O 1
ATOM 1777 N N . THR A 1 226 ? -8.529 13.281 23.014 1.00 95.06 226 THR A N 1
ATOM 1778 C CA . THR A 1 226 ? -8.027 14.587 23.456 1.00 95.06 226 THR A CA 1
ATOM 1779 C C . THR A 1 226 ? -6.900 15.086 22.553 1.00 95.06 226 THR A C 1
ATOM 1781 O O . THR A 1 226 ? -6.932 16.232 22.113 1.00 95.06 226 THR A O 1
ATOM 1784 N N . GLN A 1 227 ? -5.936 14.225 22.220 1.00 94.88 227 GLN A N 1
ATOM 1785 C CA . GLN A 1 227 ? -4.787 14.576 21.380 1.00 94.88 227 GLN A CA 1
ATOM 1786 C C . GLN A 1 227 ? -5.186 14.909 19.936 1.00 94.88 227 GLN A C 1
ATOM 1788 O O . GLN A 1 227 ? -4.786 15.938 19.397 1.00 94.88 227 GLN A O 1
ATOM 1793 N N . ILE A 1 228 ? -6.019 14.074 19.312 1.00 94.19 228 ILE A N 1
ATOM 1794 C CA . ILE A 1 228 ? -6.429 14.223 17.908 1.00 94.19 228 ILE A CA 1
ATOM 1795 C C . ILE A 1 228 ? -7.357 15.431 17.706 1.00 94.19 228 ILE A C 1
ATOM 1797 O O . ILE A 1 228 ? -7.257 16.149 16.702 1.00 94.19 228 ILE A O 1
ATOM 1801 N N . ASN A 1 229 ? -8.238 15.695 18.673 1.00 93.44 229 ASN A N 1
ATOM 1802 C CA . ASN A 1 229 ? -9.139 16.845 18.633 1.00 93.44 229 ASN A CA 1
ATOM 1803 C C . ASN A 1 229 ? -8.513 18.130 19.204 1.00 93.44 229 ASN A C 1
ATOM 1805 O O . ASN A 1 229 ? -9.144 19.184 19.113 1.00 93.44 229 ASN A O 1
ATOM 1809 N N . SER A 1 230 ? -7.286 18.076 19.741 1.00 92.88 230 SER A N 1
ATOM 1810 C CA . SER A 1 230 ? -6.566 19.249 20.253 1.00 92.88 230 SER A CA 1
ATOM 1811 C C . SER A 1 230 ? -6.396 20.319 19.170 1.00 92.88 230 SER A C 1
ATOM 1813 O O . SER A 1 230 ? -6.324 20.021 17.975 1.00 92.88 230 SER A O 1
ATOM 1815 N N . TYR A 1 231 ? -6.306 21.582 19.585 1.00 88.56 231 TYR A N 1
ATOM 1816 C CA . TYR A 1 231 ? -5.895 22.691 18.717 1.00 88.56 231 TYR A CA 1
ATOM 1817 C C . TYR A 1 231 ? -4.368 22.844 18.647 1.00 88.56 231 TYR A C 1
ATOM 1819 O O . TYR A 1 231 ? -3.881 23.638 17.849 1.00 88.56 231 TYR A O 1
ATOM 1827 N N . ASN A 1 232 ? -3.622 22.107 19.475 1.00 92.50 232 ASN A N 1
ATOM 1828 C CA . ASN A 1 232 ? -2.165 22.108 19.482 1.00 92.50 232 ASN A CA 1
ATOM 1829 C C . ASN A 1 232 ? -1.619 21.071 18.485 1.00 92.50 232 ASN A C 1
ATOM 1831 O O . ASN A 1 232 ? -1.934 19.883 18.581 1.00 92.50 232 ASN A O 1
ATOM 1835 N N . ASP A 1 233 ? -0.772 21.519 17.559 1.00 90.12 233 ASP A N 1
ATOM 1836 C CA . ASP A 1 233 ? -0.138 20.671 16.546 1.00 90.12 233 ASP A CA 1
ATOM 1837 C C . ASP A 1 233 ? 0.757 19.581 17.158 1.00 90.12 233 ASP A C 1
ATOM 1839 O O . ASP A 1 233 ? 0.836 18.482 16.610 1.00 90.12 233 ASP A O 1
ATOM 1843 N N . GLU A 1 234 ? 1.408 19.837 18.297 1.00 91.56 234 GLU A N 1
ATOM 1844 C CA . GLU A 1 234 ? 2.262 18.843 18.964 1.00 91.56 234 GLU A CA 1
ATOM 1845 C C . GLU A 1 234 ? 1.440 17.661 19.495 1.00 91.56 234 GLU A C 1
ATOM 1847 O O . GLU A 1 234 ? 1.805 16.502 19.275 1.00 91.56 234 GLU A O 1
ATOM 1852 N N . ASP A 1 235 ? 0.292 17.945 20.117 1.00 92.19 235 ASP A N 1
ATOM 1853 C CA . ASP A 1 235 ? -0.636 16.920 20.604 1.00 92.19 235 ASP A CA 1
ATOM 1854 C C . ASP A 1 235 ? -1.207 16.109 19.437 1.00 92.19 235 ASP A C 1
ATOM 1856 O O . ASP A 1 235 ? -1.237 14.877 19.483 1.00 92.19 235 ASP A O 1
ATOM 1860 N N . GLN A 1 236 ? -1.604 16.792 18.358 1.00 93.19 236 GLN A N 1
ATOM 1861 C CA . GLN A 1 236 ? -2.106 16.142 17.148 1.00 93.19 236 GLN A CA 1
ATOM 1862 C C . GLN A 1 236 ? -1.053 15.210 16.537 1.00 93.19 236 GLN A C 1
ATOM 1864 O O . GLN A 1 236 ? -1.368 14.083 16.151 1.00 93.19 236 GLN A O 1
ATOM 1869 N N . GLN A 1 237 ? 0.206 15.650 16.463 1.00 91.50 237 GLN A N 1
ATOM 1870 C CA . GLN A 1 237 ? 1.308 14.833 15.953 1.00 91.50 237 GLN A CA 1
ATOM 1871 C C . GLN A 1 237 ? 1.617 13.639 16.857 1.00 91.50 237 GLN A C 1
ATOM 1873 O O . GLN A 1 237 ? 1.968 12.573 16.347 1.00 91.50 237 GLN A O 1
ATOM 1878 N N . LEU A 1 238 ? 1.491 13.791 18.177 1.00 92.12 238 LEU A N 1
ATOM 1879 C CA . LEU A 1 238 ? 1.657 12.687 19.117 1.00 92.12 238 LEU A CA 1
ATOM 1880 C C . LEU A 1 238 ? 0.559 11.635 18.920 1.00 92.12 238 LEU A C 1
ATOM 1882 O O . LEU A 1 238 ? 0.876 10.461 18.725 1.00 92.12 238 LEU A O 1
ATOM 1886 N N . GLY A 1 239 ? -0.705 12.062 18.853 1.00 91.62 239 GLY A N 1
ATOM 1887 C CA . GLY A 1 239 ? -1.829 11.173 18.557 1.00 91.62 239 GLY A CA 1
ATOM 1888 C C . GLY A 1 239 ? -1.653 10.453 17.217 1.00 91.62 239 GLY A C 1
ATOM 1889 O O . GLY A 1 239 ? -1.811 9.237 17.138 1.00 91.62 239 GLY A O 1
ATOM 1890 N N . ALA A 1 240 ? -1.219 11.167 16.174 1.00 92.00 240 ALA A N 1
ATOM 1891 C CA . ALA A 1 240 ? -0.960 10.596 14.851 1.00 92.00 240 ALA A CA 1
ATOM 1892 C C . ALA A 1 240 ? 0.179 9.563 14.818 1.00 92.00 240 ALA A C 1
ATOM 1894 O O . ALA A 1 240 ? 0.203 8.713 13.929 1.00 92.00 240 ALA A O 1
ATOM 1895 N N . LYS A 1 241 ? 1.127 9.623 15.763 1.00 90.31 241 LYS A N 1
ATOM 1896 C CA . LYS A 1 241 ? 2.179 8.605 15.916 1.00 90.31 241 LYS A CA 1
ATOM 1897 C C . LYS A 1 241 ? 1.668 7.356 16.630 1.00 90.31 241 LYS A C 1
ATOM 1899 O O . LYS A 1 241 ? 2.102 6.261 16.286 1.00 90.31 241 LYS A O 1
ATOM 1904 N N . ILE A 1 242 ? 0.762 7.521 17.594 1.00 91.12 242 ILE A N 1
ATOM 1905 C CA . ILE A 1 242 ? 0.204 6.419 18.390 1.00 91.12 242 ILE A CA 1
ATOM 1906 C C . ILE A 1 242 ? -0.877 5.669 17.607 1.00 91.12 242 ILE A C 1
ATOM 1908 O O . ILE A 1 242 ? -0.870 4.445 17.604 1.00 91.12 242 ILE A O 1
ATOM 1912 N N . LEU A 1 243 ? -1.774 6.375 16.907 1.00 91.75 243 LEU A N 1
ATOM 1913 C CA . LEU A 1 243 ? -2.905 5.776 16.182 1.00 91.75 243 LEU A CA 1
ATOM 1914 C C . LEU A 1 243 ? -2.531 4.514 15.396 1.00 91.75 243 LEU A C 1
ATOM 1916 O O . LEU A 1 243 ? -3.112 3.460 15.652 1.00 91.75 243 LEU A O 1
ATOM 1920 N N . PRO A 1 244 ? -1.535 4.558 14.492 1.00 90.06 244 PRO A N 1
ATOM 1921 C CA . PRO A 1 244 ? -1.268 3.396 13.679 1.00 90.06 244 PRO A CA 1
ATOM 1922 C C . PRO A 1 244 ? -0.672 2.228 14.484 1.00 90.06 244 PRO A C 1
ATOM 1924 O O . PRO A 1 244 ? -0.715 1.106 13.998 1.00 90.06 244 PRO A O 1
ATOM 1927 N N . THR A 1 245 ? -0.126 2.419 15.696 1.00 88.44 245 THR A N 1
ATOM 1928 C CA . THR A 1 245 ? 0.375 1.317 16.556 1.00 88.44 245 THR A CA 1
ATOM 1929 C C . THR A 1 245 ? -0.734 0.566 17.297 1.00 88.44 245 THR A C 1
ATOM 1931 O O . THR A 1 245 ? -0.442 -0.390 18.005 1.00 88.44 245 THR A O 1
ATOM 1934 N N . ILE A 1 246 ? -1.994 0.977 17.170 1.00 90.12 246 ILE A N 1
ATOM 1935 C CA . ILE A 1 246 ? -3.117 0.317 17.838 1.00 90.12 246 ILE A CA 1
ATOM 1936 C C . ILE A 1 246 ? -3.464 -0.982 17.111 1.00 90.12 246 ILE A C 1
ATOM 1938 O O . ILE A 1 246 ? -3.591 -1.004 15.882 1.00 90.12 246 ILE A O 1
ATOM 1942 N N . ASP A 1 247 ? -3.669 -2.053 17.876 1.00 88.62 247 ASP A N 1
ATOM 1943 C CA . ASP A 1 247 ? -4.249 -3.279 17.343 1.00 88.62 247 ASP A CA 1
ATOM 1944 C C . ASP A 1 247 ? -5.743 -3.087 17.056 1.00 88.62 247 ASP A C 1
ATOM 1946 O O . ASP A 1 247 ? -6.570 -3.057 17.965 1.00 88.62 247 ASP A O 1
ATOM 1950 N N . TYR A 1 248 ? -6.081 -2.955 15.775 1.00 88.31 248 TYR A N 1
ATOM 1951 C CA . TYR A 1 248 ? -7.451 -2.787 15.293 1.00 88.31 248 TYR A CA 1
ATOM 1952 C C . TYR A 1 248 ? -8.240 -4.106 15.209 1.00 88.31 248 TYR A C 1
ATOM 1954 O O . TYR A 1 248 ? -9.422 -4.082 14.886 1.00 88.31 248 TYR A O 1
ATOM 1962 N N . THR A 1 249 ? -7.609 -5.254 15.483 1.00 88.00 249 THR A N 1
ATOM 1963 C CA . THR A 1 249 ? -8.263 -6.576 15.419 1.00 88.00 249 THR A CA 1
ATOM 1964 C C . THR A 1 249 ? -8.906 -7.001 16.743 1.00 88.00 249 THR A C 1
ATOM 1966 O O . THR A 1 249 ? -9.589 -8.025 16.814 1.00 88.00 249 THR A O 1
ATOM 1969 N N . GLN A 1 250 ? -8.704 -6.210 17.800 1.00 89.31 250 GLN A N 1
ATOM 1970 C CA . GLN A 1 250 ? -9.192 -6.464 19.152 1.00 89.31 250 GLN A CA 1
ATOM 1971 C C . GLN A 1 250 ? -10.012 -5.279 19.666 1.00 89.31 250 GLN A C 1
ATOM 1973 O O . GLN A 1 250 ? -9.860 -4.150 19.211 1.00 89.31 250 GLN A O 1
ATOM 1978 N N . ASN A 1 251 ? -10.875 -5.535 20.655 1.00 93.75 251 ASN A N 1
ATOM 1979 C CA . ASN A 1 251 ? -11.693 -4.513 21.319 1.00 93.75 251 ASN A CA 1
ATOM 1980 C C . ASN A 1 251 ? -12.472 -3.610 20.344 1.00 93.75 251 ASN A C 1
ATOM 1982 O O . ASN A 1 251 ? -12.477 -2.387 20.481 1.00 93.75 251 ASN A O 1
ATOM 1986 N N . TYR A 1 252 ? -13.188 -4.212 19.389 1.00 95.19 252 TYR A N 1
ATOM 1987 C CA . TYR A 1 252 ? -13.964 -3.490 18.371 1.00 95.19 252 TYR A CA 1
ATOM 1988 C C . TYR A 1 252 ? -14.940 -2.446 18.933 1.00 95.19 252 TYR A C 1
ATOM 1990 O O . TYR A 1 252 ? -15.182 -1.431 18.292 1.00 95.19 252 TYR A O 1
ATOM 1998 N N . HIS A 1 253 ? -15.484 -2.656 20.135 1.00 95.25 253 HIS A N 1
ATOM 1999 C CA . HIS A 1 253 ? -16.335 -1.669 20.806 1.00 95.25 253 HIS A CA 1
ATOM 2000 C C . HIS A 1 253 ? -15.578 -0.379 21.171 1.00 95.25 253 HIS A C 1
ATOM 2002 O O . HIS A 1 253 ? -16.136 0.706 21.035 1.00 95.25 253 HIS A O 1
ATOM 2008 N N . LEU A 1 254 ? -14.305 -0.480 21.575 1.00 96.88 254 LEU A N 1
ATOM 2009 C CA . LEU A 1 254 ? -13.444 0.679 21.831 1.00 96.88 254 LEU A CA 1
ATOM 2010 C C . LEU A 1 254 ? -12.945 1.307 20.532 1.00 96.88 254 LEU A C 1
ATOM 2012 O O . LEU A 1 254 ? -12.827 2.526 20.458 1.00 96.88 254 LEU A O 1
ATOM 2016 N N . LEU A 1 255 ? -12.681 0.497 19.500 1.00 96.00 255 LEU A N 1
ATOM 2017 C CA . LEU A 1 255 ? -12.345 1.017 18.174 1.00 96.00 255 LEU A CA 1
ATOM 2018 C C . LEU A 1 255 ? -13.514 1.825 17.597 1.00 96.00 255 LEU A C 1
ATOM 2020 O O . LEU A 1 255 ? -13.299 2.913 17.070 1.00 96.00 255 LEU A O 1
ATOM 2024 N N . TRP A 1 256 ? -14.745 1.333 17.757 1.00 96.94 256 TRP A N 1
ATOM 2025 C CA . TRP A 1 256 ? -15.966 2.055 17.406 1.00 96.94 256 TRP A CA 1
ATOM 2026 C C . TRP A 1 256 ? -16.121 3.344 18.224 1.00 96.94 256 TRP A C 1
ATOM 2028 O O . TRP A 1 256 ? -16.333 4.399 17.634 1.00 96.94 256 TRP A O 1
ATOM 2038 N N . ASP A 1 257 ? -15.944 3.308 19.549 1.00 96.56 257 ASP A N 1
ATOM 2039 C CA . ASP A 1 257 ? -16.029 4.516 20.391 1.00 96.56 257 ASP A CA 1
ATOM 2040 C C . ASP A 1 257 ? -14.981 5.569 19.989 1.00 96.56 257 ASP A C 1
ATOM 2042 O O . ASP A 1 257 ? -15.287 6.756 19.845 1.00 96.56 257 ASP A O 1
ATOM 2046 N N . LEU A 1 258 ? -13.750 5.134 19.711 1.00 96.50 258 LEU A N 1
ATOM 2047 C CA . LEU A 1 258 ? -12.710 5.998 19.165 1.00 96.50 258 LEU A CA 1
ATOM 2048 C C . LEU A 1 258 ? -13.138 6.585 17.812 1.00 96.50 258 LEU A C 1
ATOM 2050 O O . LEU A 1 258 ? -13.027 7.795 17.616 1.00 96.50 258 LEU A O 1
ATOM 2054 N N . ALA A 1 259 ? -13.673 5.760 16.906 1.00 96.00 259 ALA A N 1
ATOM 2055 C CA . ALA A 1 259 ? -14.156 6.177 15.591 1.00 96.00 259 ALA A CA 1
ATOM 2056 C C . ALA A 1 259 ? -15.200 7.297 15.687 1.00 96.00 259 ALA A C 1
ATOM 2058 O O . ALA A 1 259 ? -15.048 8.337 15.040 1.00 96.00 259 ALA A O 1
ATOM 2059 N N . GLN A 1 260 ? -16.206 7.124 16.552 1.00 95.62 260 GLN A N 1
ATOM 2060 C CA . GLN A 1 260 ? -17.249 8.122 16.809 1.00 95.62 260 GLN A CA 1
ATOM 2061 C C . GLN A 1 260 ? -16.659 9.478 17.232 1.00 95.62 260 GLN A C 1
ATOM 2063 O O . GLN A 1 260 ? -17.178 10.534 16.869 1.00 95.62 260 GLN A O 1
ATOM 2068 N N . LYS A 1 261 ? -15.549 9.462 17.978 1.00 95.56 261 LYS A N 1
ATOM 2069 C CA . LYS A 1 261 ? -14.932 10.656 18.570 1.00 95.56 261 LYS A CA 1
ATOM 2070 C C . LYS A 1 261 ? -13.917 11.360 17.671 1.00 95.56 261 LYS A C 1
ATOM 2072 O O . LYS A 1 261 ? -13.761 12.578 17.793 1.00 95.56 261 LYS A O 1
ATOM 2077 N N . ILE A 1 262 ? -13.204 10.633 16.805 1.00 94.62 262 ILE A N 1
ATOM 2078 C CA . ILE A 1 262 ? -12.067 11.194 16.051 1.00 94.62 262 ILE A CA 1
ATOM 2079 C C . ILE A 1 262 ? -12.289 11.306 14.543 1.00 94.62 262 ILE A C 1
ATOM 2081 O O . ILE A 1 262 ? -11.529 12.030 13.899 1.00 94.62 262 ILE A O 1
ATOM 2085 N N . ASN A 1 263 ? -13.306 10.649 13.968 1.00 91.56 263 ASN A N 1
ATOM 2086 C CA . ASN A 1 263 ? -13.511 10.597 12.512 1.00 91.56 263 ASN A CA 1
ATOM 2087 C C . ASN A 1 263 ? -13.509 11.992 11.861 1.00 91.56 263 ASN A C 1
ATOM 2089 O O . ASN A 1 263 ? -12.818 12.232 10.872 1.00 91.56 263 ASN A O 1
ATOM 2093 N N . GLY A 1 264 ? -14.191 12.957 12.487 1.00 88.50 264 GLY A N 1
ATOM 2094 C CA . GLY A 1 264 ? -14.251 14.342 12.012 1.00 88.50 264 GLY A CA 1
ATOM 2095 C C . GLY A 1 264 ? -12.914 15.094 12.016 1.00 88.50 264 GLY A C 1
ATOM 2096 O O . GLY A 1 264 ? -12.818 16.120 11.356 1.00 88.50 264 GLY A O 1
ATOM 2097 N N . SER A 1 265 ? -11.886 14.601 12.712 1.00 92.00 265 SER A N 1
ATOM 2098 C CA . SER A 1 265 ? -10.551 15.214 12.798 1.00 92.00 265 SER A CA 1
ATOM 2099 C C . SER A 1 265 ? -9.485 14.480 11.981 1.00 92.00 265 SER A C 1
ATOM 2101 O O . SER A 1 265 ? -8.397 15.024 11.787 1.00 92.00 265 SER A O 1
ATOM 2103 N N . LEU A 1 266 ? -9.775 13.283 11.452 1.00 91.38 266 LEU A N 1
ATOM 2104 C CA . LEU A 1 266 ? -8.797 12.490 10.694 1.00 91.38 266 LEU A CA 1
ATOM 2105 C C . LEU A 1 266 ? -8.345 13.171 9.392 1.00 91.38 266 LEU A C 1
ATOM 2107 O O . LEU A 1 266 ? -7.206 12.978 8.966 1.00 91.38 266 LEU A O 1
ATOM 2111 N N . TYR A 1 267 ? -9.169 14.053 8.810 1.00 90.06 267 TYR A N 1
ATOM 2112 C CA . TYR A 1 267 ? -8.806 14.821 7.609 1.00 90.06 267 TYR A CA 1
ATOM 2113 C C . TYR A 1 267 ? -7.529 15.663 7.789 1.00 90.06 267 TYR A C 1
ATOM 2115 O O . TYR A 1 267 ? -6.821 15.929 6.812 1.00 90.06 267 TYR A O 1
ATOM 2123 N N . LYS A 1 268 ? -7.201 16.061 9.029 1.00 91.44 268 LYS A N 1
ATOM 2124 C CA . LYS A 1 268 ? -5.970 16.799 9.360 1.00 91.44 268 LYS A CA 1
ATOM 2125 C C . LYS A 1 268 ? -4.712 15.997 9.008 1.00 91.44 268 LYS A C 1
ATOM 2127 O O . LYS A 1 268 ? -3.676 16.570 8.680 1.00 91.44 268 LYS A O 1
ATOM 2132 N N . PHE A 1 269 ? -4.817 14.670 8.999 1.00 92.69 269 PHE A N 1
ATOM 2133 C CA . PHE A 1 269 ? -3.717 13.745 8.749 1.00 92.69 269 PHE A CA 1
ATOM 2134 C C . PHE A 1 269 ? -3.724 13.173 7.329 1.00 92.69 269 PHE A C 1
ATOM 2136 O O . PHE A 1 269 ? -3.042 12.189 7.067 1.00 92.69 269 PHE A O 1
ATOM 2143 N N . ASN A 1 270 ? -4.405 13.818 6.374 1.00 88.75 270 ASN A N 1
ATOM 2144 C CA . ASN A 1 270 ? -4.457 13.366 4.977 1.00 88.75 270 ASN A CA 1
ATOM 2145 C C . ASN A 1 270 ? -3.088 13.213 4.295 1.00 88.75 270 ASN A C 1
ATOM 2147 O O . ASN A 1 270 ? -2.956 12.466 3.329 1.00 88.75 270 ASN A O 1
ATOM 2151 N N . ARG A 1 271 ? -2.063 13.908 4.799 1.00 88.00 271 ARG A N 1
ATOM 2152 C CA . ARG A 1 271 ? -0.675 13.788 4.326 1.00 88.00 271 ARG A CA 1
ATOM 2153 C C . ARG A 1 271 ? 0.150 12.770 5.117 1.00 88.00 271 ARG A C 1
ATOM 2155 O O . ARG A 1 271 ? 1.246 12.421 4.687 1.00 88.00 271 ARG A O 1
ATOM 2162 N N . ASN A 1 272 ? -0.346 12.305 6.264 1.00 91.38 272 ASN A N 1
ATOM 2163 C CA . ASN A 1 272 ? 0.312 11.280 7.059 1.00 91.38 272 ASN A CA 1
ATOM 2164 C C . ASN A 1 272 ? -0.061 9.904 6.508 1.00 91.38 272 ASN A C 1
ATOM 2166 O O . ASN A 1 272 ? -1.146 9.373 6.735 1.00 91.38 272 ASN A O 1
ATOM 2170 N N . LYS A 1 273 ? 0.892 9.333 5.787 1.00 89.62 273 LYS A N 1
ATOM 2171 C CA . LYS A 1 273 ? 0.771 8.038 5.137 1.00 89.62 273 LYS A CA 1
ATOM 2172 C C . LYS A 1 273 ? 0.446 6.894 6.108 1.00 89.62 273 LYS A C 1
ATOM 2174 O O . LYS A 1 273 ? -0.395 6.072 5.770 1.00 89.62 273 LYS A O 1
ATOM 2179 N N . ASP A 1 274 ? 1.038 6.869 7.305 1.00 90.56 274 ASP A N 1
ATOM 2180 C CA . ASP A 1 274 ? 0.790 5.803 8.289 1.00 90.56 274 ASP A CA 1
ATOM 2181 C C . ASP A 1 274 ? -0.622 5.886 8.876 1.00 90.56 274 ASP A C 1
ATOM 2183 O O . ASP A 1 274 ? -1.284 4.864 9.031 1.00 90.56 274 ASP A O 1
ATOM 2187 N N . VAL A 1 275 ? -1.111 7.101 9.151 1.00 92.38 275 VAL A N 1
ATOM 2188 C CA . VAL A 1 275 ? -2.493 7.304 9.615 1.00 92.38 275 VAL A CA 1
ATOM 2189 C C . VAL A 1 275 ? -3.484 6.937 8.516 1.00 92.38 275 VAL A C 1
ATOM 2191 O O . VAL A 1 275 ? -4.437 6.220 8.791 1.00 92.38 275 VAL A O 1
ATOM 2194 N N . LYS A 1 276 ? -3.250 7.360 7.267 1.00 92.38 276 LYS A N 1
ATOM 2195 C CA . LYS A 1 276 ? -4.123 6.997 6.136 1.00 92.38 276 LYS A CA 1
ATOM 2196 C C . LYS A 1 276 ? -4.141 5.504 5.865 1.00 92.38 276 LYS A C 1
ATOM 2198 O O . LYS A 1 276 ? -5.186 4.961 5.517 1.00 92.38 276 LYS A O 1
ATOM 2203 N N . TYR A 1 277 ? -2.996 4.855 6.022 1.00 90.62 277 TYR A N 1
ATOM 2204 C CA . TYR A 1 277 ? -2.912 3.413 5.937 1.00 90.62 277 TYR A CA 1
ATOM 2205 C C . TYR A 1 277 ? -3.746 2.747 7.030 1.00 90.62 277 TYR A C 1
ATOM 2207 O O . TYR A 1 277 ? -4.634 1.955 6.724 1.00 90.62 277 TYR A O 1
ATOM 2215 N N . TRP A 1 278 ? -3.521 3.136 8.288 1.00 91.75 278 TRP A N 1
ATOM 2216 C CA . TRP A 1 278 ? -4.254 2.607 9.433 1.00 91.75 278 TRP A CA 1
ATOM 2217 C C . TRP A 1 278 ? -5.761 2.857 9.340 1.00 91.75 278 TRP A C 1
ATOM 2219 O O . TRP A 1 278 ? -6.534 1.944 9.590 1.00 91.75 278 TRP A O 1
ATOM 2229 N N . GLU A 1 279 ? -6.195 4.045 8.916 1.00 92.25 279 GLU A N 1
ATOM 2230 C CA . GLU A 1 279 ? -7.608 4.383 8.688 1.00 92.25 279 GLU A CA 1
ATOM 2231 C C . GLU A 1 279 ? -8.267 3.415 7.696 1.00 92.25 279 GLU A C 1
ATOM 2233 O O . GLU A 1 279 ? -9.394 2.974 7.921 1.00 92.25 279 GLU A O 1
ATOM 2238 N N . LYS A 1 280 ? -7.544 3.046 6.629 1.00 90.75 280 LYS A N 1
ATOM 2239 C CA . LYS A 1 280 ? -8.018 2.094 5.621 1.00 90.75 280 LYS A CA 1
ATOM 2240 C C . LYS A 1 280 ? -8.124 0.677 6.189 1.00 90.75 280 LYS A C 1
ATOM 2242 O O . LYS A 1 280 ? -9.166 0.055 6.026 1.00 90.75 280 LYS A O 1
ATOM 2247 N N . VAL A 1 281 ? -7.070 0.164 6.831 1.00 89.19 281 VAL A N 1
ATOM 2248 C CA . VAL A 1 281 ? -7.036 -1.240 7.297 1.00 89.19 281 VAL A CA 1
ATOM 2249 C C . VAL A 1 281 ? -7.873 -1.480 8.556 1.00 89.19 281 VAL A C 1
ATOM 2251 O O . VAL A 1 281 ? -8.439 -2.553 8.714 1.00 89.19 281 VAL A O 1
ATOM 2254 N N . SER A 1 282 ? -8.011 -0.478 9.429 1.00 90.62 282 SER A N 1
ATOM 2255 C CA . SER A 1 282 ? -8.858 -0.552 10.632 1.00 90.62 282 SER A CA 1
ATOM 2256 C C . SER A 1 282 ? -10.345 -0.342 10.348 1.00 90.62 282 SER A C 1
ATOM 2258 O O . SER A 1 282 ? -11.160 -0.496 11.252 1.00 90.62 282 SER A O 1
ATOM 2260 N N . ASN A 1 283 ? -10.699 0.062 9.123 1.00 91.38 283 ASN A N 1
ATOM 2261 C CA . ASN A 1 283 ? -12.064 0.395 8.720 1.00 91.38 283 ASN A CA 1
ATOM 2262 C C . ASN A 1 283 ? -12.750 1.434 9.641 1.00 91.38 283 ASN A C 1
ATOM 2264 O O . ASN A 1 283 ? -13.973 1.454 9.797 1.00 91.38 283 ASN A O 1
ATOM 2268 N N . ILE A 1 284 ? -11.965 2.327 10.257 1.00 92.44 284 ILE A N 1
ATOM 2269 C CA . ILE A 1 284 ? -12.460 3.265 11.275 1.00 92.44 284 ILE A CA 1
ATOM 2270 C C . ILE A 1 284 ? -13.547 4.207 10.741 1.00 92.44 284 ILE A C 1
ATOM 2272 O O . ILE A 1 284 ? -14.469 4.564 11.470 1.00 92.44 284 ILE A O 1
ATOM 2276 N N . ALA A 1 285 ? -13.475 4.587 9.463 1.00 90.00 285 ALA A N 1
ATOM 2277 C CA . ALA A 1 285 ? -14.474 5.451 8.842 1.00 90.00 285 ALA A CA 1
ATOM 2278 C C . ALA A 1 285 ? -15.855 4.776 8.798 1.00 90.00 285 ALA A C 1
ATOM 2280 O O . ALA A 1 285 ? -16.844 5.395 9.174 1.00 90.00 285 ALA A O 1
ATOM 2281 N N . ASP A 1 286 ? -15.927 3.502 8.402 1.00 92.12 286 ASP A N 1
ATOM 2282 C CA . ASP A 1 286 ? -17.177 2.735 8.389 1.00 92.12 286 ASP A CA 1
ATOM 2283 C C . ASP A 1 286 ? -17.727 2.548 9.809 1.00 92.12 286 ASP A C 1
ATOM 2285 O O . ASP A 1 286 ? -18.912 2.771 10.050 1.00 92.12 286 ASP A O 1
ATOM 2289 N N . HIS A 1 287 ? -16.860 2.248 10.782 1.00 93.62 287 HIS A N 1
ATOM 2290 C CA . HIS A 1 287 ? -17.257 2.178 12.190 1.00 93.62 287 HIS A CA 1
ATOM 2291 C C . HIS A 1 287 ? -17.852 3.498 12.705 1.00 93.62 287 HIS A C 1
ATOM 2293 O O . HIS A 1 287 ? -18.820 3.472 13.464 1.00 93.62 287 HIS A O 1
ATOM 2299 N N . ALA A 1 288 ? -17.341 4.650 12.262 1.00 92.81 288 ALA A N 1
ATOM 2300 C CA . ALA A 1 288 ? -17.870 5.957 12.648 1.00 92.81 288 ALA A CA 1
ATOM 2301 C C . ALA A 1 288 ? -19.291 6.232 12.117 1.00 92.81 288 ALA A C 1
ATOM 2303 O O . ALA A 1 288 ? -20.015 7.039 12.698 1.00 92.81 288 ALA A O 1
ATOM 2304 N N . TYR A 1 289 ? -19.715 5.571 11.036 1.00 91.69 289 TYR A N 1
ATOM 2305 C CA . TYR A 1 289 ? -21.060 5.730 10.470 1.00 91.69 289 TYR A CA 1
ATOM 2306 C C . TYR A 1 289 ? -22.089 4.735 11.021 1.00 91.69 289 TYR A C 1
ATOM 2308 O O . TYR A 1 289 ? -23.274 4.858 10.711 1.00 91.69 289 TYR A O 1
ATOM 2316 N N . ARG A 1 290 ? -21.667 3.769 11.843 1.00 94.69 290 ARG A N 1
ATOM 2317 C CA . ARG A 1 290 ? -22.553 2.770 12.458 1.00 94.69 290 ARG A CA 1
ATOM 2318 C C . ARG A 1 290 ? -23.109 3.278 13.783 1.00 94.69 290 ARG A C 1
ATOM 2320 O O . ARG A 1 290 ? -22.347 3.758 14.624 1.00 94.69 290 ARG A O 1
ATOM 2327 N N . SER A 1 291 ? -24.415 3.109 14.001 1.00 95.25 291 SER A N 1
ATOM 2328 C CA . SER A 1 291 ? -25.000 3.242 15.342 1.00 95.25 291 SER A CA 1
ATOM 2329 C C . SER A 1 291 ? -24.479 2.144 16.279 1.00 95.25 291 SER A C 1
ATOM 2331 O O . SER A 1 291 ? -23.867 1.168 15.832 1.00 95.25 291 SER A O 1
ATOM 2333 N N . ALA A 1 292 ? -24.734 2.264 17.585 1.00 95.81 292 ALA A N 1
ATOM 2334 C CA . ALA A 1 292 ? -24.366 1.202 18.521 1.00 95.81 292 ALA A CA 1
ATOM 2335 C C . ALA A 1 292 ? -25.105 -0.117 18.209 1.00 95.81 292 ALA A C 1
ATOM 2337 O O . ALA A 1 292 ? -24.542 -1.194 18.404 1.00 95.81 292 ALA A O 1
ATOM 2338 N N . GLU A 1 293 ? -26.339 -0.044 17.691 1.00 95.38 293 GLU A N 1
ATOM 2339 C CA . GLU A 1 293 ? -27.109 -1.217 17.259 1.00 95.38 293 GLU A CA 1
ATOM 2340 C C . GLU A 1 293 ? -26.477 -1.848 16.016 1.00 95.38 293 GLU A C 1
ATOM 2342 O O . GLU A 1 293 ? -26.182 -3.044 16.023 1.00 95.38 293 GLU A O 1
ATOM 2347 N N . ASP A 1 294 ? -26.179 -1.040 14.995 1.00 96.06 294 ASP A N 1
ATOM 2348 C CA . ASP A 1 294 ? -25.539 -1.516 13.763 1.00 96.06 294 ASP A CA 1
ATOM 2349 C C . ASP A 1 294 ? -24.164 -2.130 14.034 1.00 96.06 294 ASP A C 1
ATOM 2351 O O . ASP A 1 294 ? -23.765 -3.076 13.357 1.00 96.06 294 ASP A O 1
ATOM 2355 N N . MET A 1 295 ? -23.431 -1.612 15.026 1.00 96.62 295 MET A N 1
ATOM 2356 C CA . MET A 1 295 ? -22.147 -2.177 15.432 1.00 96.62 295 MET A CA 1
ATOM 2357 C C . MET A 1 295 ? -22.315 -3.552 16.092 1.00 96.62 295 MET A C 1
ATOM 2359 O O . MET A 1 295 ? -21.532 -4.455 15.806 1.00 96.62 295 MET A O 1
ATOM 2363 N N . ILE A 1 296 ? -23.339 -3.755 16.933 1.00 96.56 296 ILE A N 1
ATOM 2364 C CA . ILE A 1 296 ? -23.641 -5.080 17.506 1.00 96.56 296 ILE A CA 1
ATOM 2365 C C . ILE A 1 296 ? -23.991 -6.079 16.399 1.00 96.56 296 ILE A C 1
ATOM 2367 O O . ILE A 1 296 ? -23.462 -7.189 16.409 1.00 96.56 296 ILE A O 1
ATOM 2371 N N . LEU A 1 297 ? -24.854 -5.686 15.457 1.00 96.12 297 LEU A N 1
ATOM 2372 C CA . LEU A 1 297 ? -25.265 -6.546 14.343 1.00 96.12 297 LEU A CA 1
ATOM 2373 C C . LEU A 1 297 ? -24.078 -6.888 13.437 1.00 96.12 297 LEU A C 1
ATOM 2375 O O . LEU A 1 297 ? -23.862 -8.051 13.122 1.00 96.12 297 LEU A O 1
ATOM 2379 N N . TRP A 1 298 ? -23.241 -5.900 13.105 1.00 96.12 298 TRP A N 1
ATOM 2380 C CA . TRP A 1 298 ? -22.028 -6.125 12.319 1.00 96.12 298 TRP A CA 1
ATOM 2381 C C . TRP A 1 298 ? -21.059 -7.087 13.015 1.00 96.12 298 TRP A C 1
ATOM 2383 O O . TRP A 1 298 ? -20.513 -7.983 12.375 1.00 96.12 298 TRP A O 1
ATOM 2393 N N . LEU A 1 299 ? -20.857 -6.940 14.327 1.00 96.12 299 LEU A N 1
ATOM 2394 C CA . LEU A 1 299 ? -20.018 -7.862 15.091 1.00 96.12 299 LEU A CA 1
ATOM 2395 C C . LEU A 1 299 ? -20.594 -9.280 15.120 1.00 96.12 299 LEU A C 1
ATOM 2397 O O . LEU A 1 299 ? -19.827 -10.237 15.117 1.00 96.12 299 LEU A O 1
ATOM 2401 N N . GLU A 1 300 ? -21.916 -9.436 15.169 1.00 95.50 300 GLU A N 1
ATOM 2402 C CA . GLU A 1 300 ? -22.559 -10.751 15.113 1.00 95.50 300 GLU A CA 1
ATOM 2403 C C . GLU A 1 300 ? -22.385 -11.406 13.739 1.00 95.50 300 GLU A C 1
ATOM 2405 O O . GLU A 1 300 ? -21.936 -12.550 13.678 1.00 95.50 300 GLU A O 1
ATOM 2410 N N . ASP A 1 301 ? -22.650 -10.667 12.658 1.00 95.94 301 ASP A N 1
ATOM 2411 C CA . ASP A 1 301 ? -22.536 -11.151 11.275 1.00 95.94 301 ASP A CA 1
ATOM 2412 C C . ASP A 1 301 ? -21.104 -11.580 10.908 1.00 95.94 301 ASP A C 1
ATOM 2414 O O . ASP A 1 301 ? -20.916 -12.444 10.053 1.00 95.94 301 ASP A O 1
ATOM 2418 N N . ASN A 1 302 ? -20.093 -10.995 11.560 1.00 94.44 302 ASN A N 1
ATOM 2419 C CA . ASN A 1 302 ? -18.679 -11.330 11.363 1.00 94.44 302 ASN A CA 1
ATOM 2420 C C . ASN A 1 302 ? -18.127 -12.315 12.412 1.00 94.44 302 ASN A C 1
ATOM 2422 O O . ASN A 1 302 ? -16.926 -12.564 12.429 1.00 94.44 302 ASN A O 1
ATOM 2426 N N . GLU A 1 303 ? -18.965 -12.857 13.303 1.00 94.69 303 GLU A N 1
ATOM 2427 C CA . GLU A 1 303 ? -18.554 -13.749 14.405 1.00 94.69 303 GLU A CA 1
ATOM 2428 C C . GLU A 1 303 ? -17.544 -13.115 15.396 1.00 94.69 303 GLU A C 1
ATOM 2430 O O . GLU A 1 303 ? -16.786 -13.801 16.080 1.00 94.69 303 GLU A O 1
ATOM 2435 N N . LEU A 1 304 ? -17.563 -11.785 15.522 1.00 94.88 304 LEU A N 1
ATOM 2436 C CA . LEU A 1 304 ? -16.675 -10.979 16.373 1.00 94.88 304 LEU A CA 1
ATOM 2437 C C . LEU A 1 304 ? -17.350 -10.479 17.665 1.00 94.88 304 LEU A C 1
ATOM 2439 O O . LEU A 1 304 ? -16.716 -9.814 18.491 1.00 94.88 304 LEU A O 1
ATOM 2443 N N . LEU A 1 305 ? -18.644 -10.754 17.861 1.00 95.12 305 LEU A N 1
ATOM 2444 C CA . LEU A 1 305 ? -19.401 -10.259 19.011 1.00 95.12 305 LEU A CA 1
ATOM 2445 C C . LEU A 1 305 ? -18.995 -10.962 20.315 1.00 95.12 305 LEU A C 1
ATOM 2447 O O . LEU A 1 305 ? -19.303 -12.132 20.548 1.00 95.12 305 LEU A O 1
ATOM 2451 N N . THR A 1 306 ? -18.365 -10.207 21.215 1.00 94.12 306 THR A N 1
ATOM 2452 C CA . THR A 1 306 ? -17.951 -10.679 22.545 1.00 94.12 306 THR A CA 1
ATOM 2453 C C . THR A 1 306 ? -18.868 -10.177 23.664 1.00 94.12 306 THR A C 1
ATOM 2455 O O . THR A 1 306 ? -19.607 -9.203 23.502 1.00 94.12 306 THR A O 1
ATOM 2458 N N . ILE A 1 307 ? -18.788 -10.818 24.841 1.00 94.06 307 ILE A N 1
ATOM 2459 C CA . ILE A 1 307 ? -19.476 -10.374 26.070 1.00 94.06 307 ILE A CA 1
ATOM 2460 C C . ILE A 1 307 ? -19.129 -8.915 26.385 1.00 94.06 307 ILE A C 1
ATOM 2462 O O . ILE A 1 307 ? -20.026 -8.122 26.669 1.00 94.06 307 ILE A O 1
ATOM 2466 N N . ASP A 1 308 ? -17.846 -8.557 26.323 1.00 93.81 308 ASP A N 1
ATOM 2467 C CA . ASP A 1 308 ? -17.392 -7.208 26.659 1.00 93.81 308 ASP A CA 1
ATOM 2468 C C . ASP A 1 308 ? -17.911 -6.180 25.649 1.00 93.81 308 ASP A C 1
ATOM 2470 O O . ASP A 1 308 ? -18.496 -5.175 26.053 1.00 93.81 308 ASP A O 1
ATOM 2474 N N . SER A 1 309 ? -17.836 -6.485 24.347 1.00 94.25 309 SER A N 1
ATOM 2475 C CA . SER A 1 309 ? -18.349 -5.595 23.297 1.00 94.25 309 SER A CA 1
ATOM 2476 C C . SER A 1 309 ? -19.857 -5.375 23.413 1.00 94.25 309 SER A C 1
ATOM 2478 O O . SER A 1 309 ? -20.323 -4.237 23.372 1.00 94.25 309 SER A O 1
ATOM 2480 N N . PHE A 1 310 ? -20.632 -6.441 23.635 1.00 96.06 310 PHE A N 1
ATOM 2481 C CA . PHE A 1 310 ? -22.080 -6.328 23.806 1.00 96.06 310 PHE A CA 1
ATOM 2482 C C . PHE A 1 310 ? -22.446 -5.521 25.057 1.00 96.06 310 PHE A C 1
ATOM 2484 O O . PHE A 1 310 ? -23.328 -4.668 25.015 1.00 96.06 310 PHE A O 1
ATOM 2491 N N . ARG A 1 311 ? -21.767 -5.763 26.185 1.00 94.75 311 ARG A N 1
ATOM 2492 C CA . ARG A 1 311 ? -22.038 -5.051 27.443 1.00 94.75 311 ARG A CA 1
ATOM 2493 C C . ARG A 1 311 ? -21.647 -3.580 27.399 1.00 94.75 311 ARG A C 1
ATOM 2495 O O . ARG A 1 311 ? -22.244 -2.800 28.138 1.00 94.75 311 ARG A O 1
ATOM 2502 N N . TYR A 1 312 ? -20.671 -3.222 26.572 1.00 95.38 312 TYR A N 1
ATOM 2503 C CA . TYR A 1 312 ? -20.297 -1.838 26.323 1.00 95.38 312 TYR A CA 1
ATOM 2504 C C . TYR A 1 312 ? -21.348 -1.121 25.461 1.00 95.38 312 TYR A C 1
ATOM 2506 O O . TYR A 1 312 ? -21.813 -0.039 25.818 1.00 95.38 312 TYR A O 1
ATOM 2514 N N . LEU A 1 313 ? -21.771 -1.747 24.356 1.00 96.31 313 LEU A N 1
ATOM 2515 C CA . LEU A 1 313 ? -22.659 -1.137 23.360 1.00 96.31 313 LEU A CA 1
ATOM 2516 C C . LEU A 1 313 ? -24.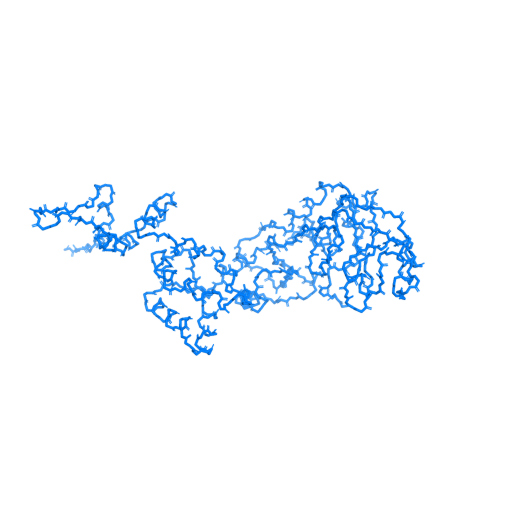142 -1.148 23.770 1.00 96.31 313 LEU A C 1
ATOM 2518 O O . LEU A 1 313 ? -24.850 -0.173 23.530 1.00 96.31 313 LEU A O 1
ATOM 2522 N N . GLU A 1 314 ? -24.642 -2.200 24.429 1.00 95.44 314 GLU A N 1
ATOM 2523 C CA . GLU A 1 314 ? -26.074 -2.335 24.758 1.00 95.44 314 GLU A CA 1
ATOM 2524 C C . GLU A 1 314 ? -26.638 -1.167 25.590 1.00 95.44 314 GLU A C 1
ATOM 2526 O O . GLU A 1 314 ? -27.723 -0.675 25.259 1.00 95.44 314 GLU A O 1
ATOM 2531 N N . PRO A 1 315 ? -25.943 -0.650 26.623 1.00 94.69 315 PRO A N 1
ATOM 2532 C CA . PRO A 1 315 ? -26.413 0.527 27.346 1.00 94.69 315 PRO A CA 1
ATOM 2533 C C . PRO A 1 315 ? -26.516 1.779 26.469 1.00 94.69 315 PRO A C 1
ATOM 2535 O O . PRO A 1 315 ? -27.327 2.655 26.776 1.00 94.69 315 PRO A O 1
ATOM 2538 N N . ILE A 1 316 ? -25.703 1.881 25.412 1.00 95.00 316 ILE A N 1
ATOM 2539 C CA . ILE A 1 316 ? -25.739 2.981 24.441 1.00 95.00 316 ILE A CA 1
ATOM 2540 C C . ILE A 1 316 ? -26.966 2.819 23.545 1.00 95.00 316 ILE A C 1
ATOM 2542 O O . ILE A 1 316 ? -27.798 3.724 23.518 1.00 95.00 316 ILE A O 1
ATOM 2546 N N . VAL A 1 317 ? -27.169 1.629 22.965 1.00 94.50 317 VAL A N 1
ATOM 2547 C CA . VAL A 1 317 ? -28.378 1.292 22.187 1.00 94.50 317 VAL A CA 1
ATOM 2548 C C . VAL A 1 317 ? -29.639 1.626 22.976 1.00 94.50 317 VAL A C 1
ATOM 2550 O O . VAL A 1 317 ? -30.558 2.274 22.483 1.00 94.50 317 VAL A O 1
ATOM 2553 N N . ARG A 1 318 ? -29.676 1.259 24.261 1.00 91.88 318 ARG A N 1
ATOM 2554 C CA . ARG A 1 318 ? -30.829 1.536 25.120 1.00 91.88 318 ARG A CA 1
ATOM 2555 C C . ARG A 1 318 ? -31.117 3.033 25.281 1.00 91.88 318 ARG A C 1
ATOM 2557 O O . ARG A 1 318 ? -32.282 3.400 25.429 1.00 91.88 318 ARG A O 1
ATOM 2564 N N . LYS A 1 319 ? -30.089 3.888 25.285 1.00 90.44 319 LYS A N 1
ATOM 2565 C CA . LYS A 1 319 ? -30.240 5.354 25.355 1.00 90.44 319 LYS A CA 1
ATOM 2566 C C . LYS A 1 319 ? -30.709 5.954 24.028 1.00 90.44 319 LYS A C 1
ATOM 2568 O O . LYS A 1 319 ? -31.356 6.997 24.053 1.00 90.44 319 LYS A O 1
ATOM 2573 N N . GLU A 1 320 ? -30.403 5.309 22.907 1.00 90.69 320 GLU A N 1
ATOM 2574 C CA . GLU A 1 320 ? -30.798 5.741 21.560 1.00 90.69 320 GLU A CA 1
ATOM 2575 C C . GLU A 1 320 ? -32.280 5.459 21.254 1.00 90.69 320 GLU A C 1
ATOM 2577 O O . GLU A 1 320 ? -32.858 6.095 20.373 1.00 90.69 320 GLU A O 1
ATOM 2582 N N . ILE A 1 321 ? -32.938 4.572 22.015 1.00 90.00 321 ILE A N 1
ATOM 2583 C CA . ILE A 1 321 ? -34.366 4.260 21.853 1.00 90.00 321 ILE A CA 1
ATOM 2584 C C . ILE A 1 321 ? -35.226 5.515 22.072 1.00 90.00 321 ILE A C 1
ATOM 2586 O O . ILE A 1 321 ? -35.379 6.016 23.190 1.00 90.00 321 ILE A O 1
ATOM 2590 N N . GLN A 1 322 ? -35.881 5.976 21.005 1.00 87.12 322 GLN A N 1
ATOM 2591 C CA . GLN A 1 322 ? -36.824 7.091 21.051 1.00 87.12 322 GLN A CA 1
ATOM 2592 C C . GLN A 1 322 ? -38.272 6.600 21.149 1.00 87.12 322 GLN A C 1
ATOM 2594 O O . GLN A 1 322 ? -38.745 5.809 20.338 1.00 87.12 322 GLN A O 1
ATOM 2599 N N . ILE A 1 323 ? -39.007 7.107 22.144 1.00 87.44 323 ILE A N 1
ATOM 2600 C CA . ILE A 1 323 ? -40.420 6.778 22.373 1.00 87.44 323 ILE A CA 1
ATOM 2601 C C . ILE A 1 323 ? -41.235 8.071 22.425 1.00 87.44 323 ILE A C 1
ATOM 2603 O O . ILE A 1 323 ? -41.203 8.804 23.416 1.00 87.44 323 ILE A O 1
ATOM 2607 N N . HIS A 1 324 ? -42.006 8.340 21.370 1.00 88.50 324 HIS A N 1
ATOM 2608 C CA . HIS A 1 324 ? -42.748 9.599 21.228 1.00 88.50 324 HIS A CA 1
ATOM 2609 C C . HIS A 1 324 ? -43.901 9.760 22.236 1.00 88.50 324 HIS A C 1
ATOM 2611 O O . HIS A 1 324 ? -44.128 10.853 22.747 1.00 88.50 324 HIS A O 1
ATOM 2617 N N . ASN A 1 325 ? -44.595 8.675 22.596 1.00 90.00 325 ASN A N 1
ATOM 2618 C CA . ASN A 1 325 ? -45.796 8.724 23.446 1.00 90.00 325 ASN A CA 1
ATOM 2619 C C . ASN A 1 325 ? -45.516 8.456 24.942 1.00 90.00 325 ASN A C 1
ATOM 2621 O O . ASN A 1 325 ? -46.386 7.967 25.667 1.00 90.00 325 ASN A O 1
ATOM 2625 N N . ARG A 1 326 ? -44.306 8.777 25.425 1.00 83.88 326 ARG A N 1
ATOM 2626 C CA . ARG A 1 326 ? -43.840 8.472 26.798 1.00 83.88 326 ARG A CA 1
ATOM 2627 C C . ARG A 1 326 ? -44.638 9.139 27.925 1.00 83.88 326 ARG A C 1
ATOM 2629 O O . ARG A 1 326 ? -44.563 8.702 29.064 1.00 83.88 326 ARG A O 1
ATOM 2636 N N . ASN A 1 327 ? -45.379 10.206 27.618 1.00 89.50 327 ASN A N 1
ATOM 2637 C CA . ASN A 1 327 ? -46.170 10.937 28.613 1.00 89.50 327 ASN A CA 1
ATOM 2638 C C . ASN A 1 327 ? -47.465 10.202 28.993 1.00 89.50 327 ASN A C 1
ATOM 2640 O O . ASN A 1 327 ? -48.050 10.514 30.026 1.00 89.50 327 ASN A O 1
ATOM 2644 N N . LEU A 1 328 ? -47.920 9.258 28.158 1.00 91.38 328 LEU A N 1
ATOM 2645 C CA . LEU A 1 328 ? -49.170 8.521 28.367 1.00 91.38 328 LEU A CA 1
ATOM 2646 C C . LEU A 1 328 ? -48.939 7.048 28.734 1.00 91.38 328 LEU A C 1
ATOM 2648 O O . LEU A 1 328 ? -49.752 6.465 29.445 1.00 91.38 328 LEU A O 1
ATOM 2652 N N . TYR A 1 329 ? -47.841 6.447 28.266 1.00 89.19 329 TYR A N 1
ATOM 2653 C CA . TYR A 1 329 ? -47.595 5.010 28.389 1.00 89.19 329 TYR A CA 1
ATOM 2654 C C . TYR A 1 329 ? -46.265 4.694 29.077 1.00 89.19 329 TYR A C 1
ATOM 2656 O O . TYR A 1 329 ? -45.258 5.371 28.865 1.00 89.19 329 TYR A O 1
ATOM 2664 N N . VAL A 1 330 ? -46.257 3.604 29.852 1.00 87.75 330 VAL A N 1
ATOM 2665 C CA . VAL A 1 330 ? -45.045 2.996 30.416 1.00 87.75 330 VAL A CA 1
ATOM 2666 C C . VAL A 1 330 ? -44.575 1.882 29.487 1.00 87.75 330 VAL A C 1
ATOM 2668 O O . VAL A 1 330 ? -45.328 0.959 29.186 1.00 87.75 330 VAL A O 1
ATOM 2671 N N . PHE A 1 331 ? -43.313 1.947 29.071 1.00 86.81 331 PHE A N 1
ATOM 2672 C CA . PHE A 1 331 ? -42.687 0.953 28.204 1.00 86.81 331 PHE A CA 1
ATOM 2673 C C . PHE A 1 331 ? -41.616 0.182 28.972 1.00 86.81 331 PHE A C 1
ATOM 2675 O O . PHE A 1 331 ? -40.880 0.755 29.776 1.00 86.81 331 PHE A O 1
ATOM 2682 N N . LYS A 1 332 ? -41.509 -1.122 28.706 1.00 88.00 332 LYS A N 1
ATOM 2683 C CA . LYS A 1 332 ? -40.460 -1.981 29.260 1.00 88.00 332 LYS A CA 1
ATOM 2684 C C . LYS A 1 332 ? -39.634 -2.557 28.119 1.00 88.00 332 LYS A C 1
ATOM 2686 O O . LYS A 1 332 ? -40.143 -3.348 27.332 1.00 88.00 332 LYS A O 1
ATOM 2691 N N . VAL A 1 333 ? -38.364 -2.170 28.054 1.00 86.81 333 VAL A N 1
ATOM 2692 C CA . VAL A 1 333 ? -37.409 -2.677 27.062 1.00 86.81 333 VAL A CA 1
ATOM 2693 C C . VAL A 1 333 ? -36.703 -3.904 27.630 1.00 86.81 333 VAL A C 1
ATOM 2695 O O . VAL A 1 333 ? -36.331 -3.929 28.807 1.00 86.81 333 VAL A O 1
ATOM 2698 N N . GLN A 1 334 ? -36.542 -4.938 26.808 1.00 90.00 334 GLN A N 1
ATOM 2699 C CA . GLN A 1 334 ? -35.803 -6.144 27.160 1.00 90.00 334 GLN A CA 1
ATOM 2700 C C . GLN A 1 334 ? -34.922 -6.586 25.998 1.00 90.00 334 GLN A C 1
ATOM 2702 O O . GLN A 1 334 ? -35.359 -6.583 24.851 1.00 90.00 334 GLN A O 1
ATOM 2707 N N . VAL A 1 335 ? -33.711 -7.035 26.324 1.00 91.94 335 VAL A N 1
ATOM 2708 C CA . VAL A 1 335 ? -32.801 -7.669 25.367 1.00 91.94 335 VAL A CA 1
ATOM 2709 C C . VAL A 1 335 ? -33.413 -8.985 24.869 1.00 91.94 335 VAL A C 1
ATOM 2711 O O . VAL A 1 335 ? -33.936 -9.781 25.675 1.00 91.94 335 VAL A O 1
ATOM 2714 N N . LYS A 1 336 ? -33.356 -9.207 23.546 1.00 92.12 336 LYS A N 1
ATOM 2715 C CA . LYS A 1 336 ? -33.895 -10.419 22.914 1.00 92.12 336 LYS A CA 1
ATOM 2716 C C . LYS A 1 336 ? -33.223 -11.680 23.486 1.00 92.12 336 LYS A C 1
ATOM 2718 O O . LYS A 1 336 ? -32.054 -11.605 23.877 1.00 92.12 336 LYS A O 1
ATOM 2723 N N . PRO A 1 337 ? -33.940 -12.814 23.605 1.00 92.56 337 PRO A N 1
ATOM 2724 C CA . PRO A 1 337 ? -33.429 -14.032 24.239 1.00 92.56 337 PRO A CA 1
ATOM 2725 C C . PRO A 1 337 ? -32.038 -14.474 23.767 1.00 92.56 337 PRO A C 1
ATOM 2727 O O . PRO A 1 337 ? -31.198 -14.808 24.601 1.00 92.56 337 PRO A O 1
ATOM 2730 N N . GLU A 1 338 ? -31.791 -14.409 22.464 1.00 91.62 338 GLU A N 1
ATOM 2731 C CA . GLU A 1 338 ? -30.557 -14.794 21.780 1.00 91.62 338 GLU A CA 1
ATOM 2732 C C . GLU A 1 338 ? -29.322 -14.008 22.251 1.00 91.62 338 GLU A C 1
ATOM 2734 O O . GLU A 1 338 ? -28.246 -14.591 22.392 1.00 91.62 338 GLU A O 1
ATOM 2739 N N . TYR A 1 339 ? -29.479 -12.732 22.623 1.00 92.56 339 TYR A N 1
ATOM 2740 C CA . TYR A 1 339 ? -28.378 -11.892 23.113 1.00 92.56 339 TYR A CA 1
ATOM 2741 C C . TYR A 1 339 ? -28.191 -11.950 24.634 1.00 92.56 339 TYR A C 1
ATOM 2743 O O . TYR A 1 339 ? -27.187 -11.475 25.164 1.00 92.56 339 TYR A O 1
ATOM 2751 N N . ARG A 1 340 ? -29.113 -12.570 25.386 1.00 90.31 340 ARG A N 1
ATOM 2752 C CA . ARG A 1 340 ? -29.010 -12.641 26.860 1.00 90.31 340 ARG A CA 1
ATOM 2753 C C . ARG A 1 340 ? -27.786 -13.420 27.337 1.00 90.31 340 ARG A C 1
ATOM 2755 O O . ARG A 1 340 ? -27.355 -13.210 28.471 1.00 90.31 340 ARG A O 1
ATOM 2762 N N . LYS A 1 341 ? -27.226 -14.295 26.494 1.00 91.31 341 LYS A N 1
ATOM 2763 C CA . LYS A 1 341 ? -25.962 -15.002 26.756 1.00 91.31 341 LYS A CA 1
ATOM 2764 C C . LYS A 1 341 ? -24.801 -14.031 27.004 1.00 91.31 341 LYS A C 1
ATOM 2766 O O . LYS A 1 341 ? -23.984 -14.291 27.876 1.00 91.31 341 LYS A O 1
ATOM 2771 N N . PHE A 1 342 ? -24.807 -12.867 26.353 1.00 91.12 342 PHE A N 1
ATOM 2772 C CA . PHE A 1 342 ? -23.759 -11.856 26.494 1.00 91.12 342 PHE A CA 1
ATOM 2773 C C . PHE A 1 342 ? -23.889 -10.982 27.754 1.00 91.12 342 PHE A C 1
ATOM 2775 O O . PHE A 1 342 ? -22.998 -10.200 28.067 1.00 91.12 342 PHE A O 1
ATOM 2782 N N . LEU A 1 343 ? -24.982 -11.107 28.515 1.00 86.81 343 LEU A N 1
ATOM 2783 C CA . LEU A 1 343 ? -25.202 -10.329 29.742 1.00 86.81 343 LEU A CA 1
ATOM 2784 C C . LEU A 1 343 ? -24.672 -11.017 31.009 1.00 86.81 343 LEU A C 1
ATOM 2786 O O . LEU A 1 343 ? -24.588 -10.381 32.061 1.00 86.81 343 LEU A O 1
ATOM 2790 N N . LYS A 1 344 ? -24.337 -12.309 30.945 1.00 80.44 344 LYS A N 1
ATOM 2791 C CA . LYS A 1 344 ? -23.865 -13.089 32.096 1.00 80.44 344 LYS A CA 1
ATOM 2792 C C . LYS A 1 344 ? -22.349 -13.247 32.006 1.00 80.44 344 LYS A C 1
ATOM 2794 O O . LYS A 1 344 ? -21.857 -13.781 31.022 1.00 80.44 344 LYS A O 1
ATOM 2799 N N . ARG A 1 345 ? -21.601 -12.819 33.031 1.00 63.34 345 ARG A N 1
ATOM 2800 C CA . ARG A 1 345 ? -20.202 -13.254 33.178 1.00 63.34 345 ARG A CA 1
ATOM 2801 C C . ARG A 1 345 ? -20.219 -14.725 33.570 1.00 63.34 345 ARG A C 1
ATOM 2803 O O . ARG A 1 345 ? -20.889 -15.068 34.545 1.00 63.34 345 ARG A O 1
ATOM 2810 N N . GLU A 1 346 ? -19.491 -15.573 32.853 1.00 54.81 346 GLU A N 1
ATOM 2811 C CA . GLU A 1 346 ? -19.138 -16.877 33.403 1.00 54.81 346 GLU A CA 1
ATOM 2812 C C . GLU A 1 346 ? -18.329 -16.623 34.677 1.00 54.81 346 GLU A C 1
ATOM 2814 O O . GLU A 1 346 ? -17.240 -16.050 34.662 1.00 54.81 346 GLU A O 1
ATOM 2819 N N . THR A 1 347 ? -18.909 -16.955 35.827 1.00 45.75 347 THR A N 1
ATOM 2820 C CA . THR A 1 347 ? -18.147 -17.069 37.063 1.00 45.75 347 THR A CA 1
ATOM 2821 C C . THR A 1 347 ? -17.220 -18.259 36.887 1.00 45.75 347 THR A C 1
ATOM 2823 O O . THR A 1 347 ? -17.665 -19.395 37.045 1.00 45.75 347 THR A O 1
ATOM 2826 N N . ASN A 1 348 ? -15.955 -18.006 36.542 1.00 41.09 348 ASN A N 1
ATOM 2827 C CA . ASN A 1 348 ? -14.909 -19.018 36.626 1.00 41.09 348 ASN A CA 1
ATOM 2828 C C . ASN A 1 348 ? -14.988 -19.664 38.012 1.00 41.09 348 ASN A C 1
ATOM 2830 O O . ASN A 1 348 ? -14.924 -18.978 39.037 1.00 41.09 348 ASN A O 1
ATOM 2834 N N . GLY A 1 349 ? -15.224 -20.975 38.020 1.00 40.75 349 GLY A N 1
ATOM 2835 C CA . GLY A 1 349 ? -15.398 -21.761 39.226 1.00 40.75 349 GLY A CA 1
ATOM 2836 C C . GLY A 1 349 ? -14.167 -21.649 40.110 1.00 40.75 349 GLY A C 1
ATOM 2837 O O . GLY A 1 349 ? -13.135 -22.246 39.830 1.00 40.75 349 GLY A O 1
ATOM 2838 N N . VAL A 1 350 ? -14.296 -20.914 41.212 1.00 38.22 350 VAL A N 1
ATOM 2839 C CA . VAL A 1 350 ? -13.472 -21.156 42.390 1.00 38.22 350 VAL A CA 1
ATOM 2840 C C . VAL A 1 350 ? -13.953 -22.492 42.944 1.00 38.22 350 VAL A C 1
ATOM 2842 O O . VAL A 1 350 ? -14.944 -22.550 43.677 1.00 38.22 350 VAL A O 1
ATOM 2845 N N . THR A 1 351 ? -13.293 -23.578 42.551 1.00 38.59 351 THR A N 1
ATOM 2846 C CA . THR A 1 351 ? -13.327 -24.837 43.291 1.00 38.59 351 THR A CA 1
ATOM 2847 C C . THR A 1 351 ? -12.830 -24.527 44.698 1.00 38.59 351 THR A C 1
ATOM 2849 O O . THR A 1 351 ? -11.637 -24.389 44.949 1.00 38.59 351 THR A O 1
ATOM 2852 N N . LYS A 1 352 ? -13.770 -24.344 45.627 1.00 38.62 352 LYS A N 1
ATOM 2853 C CA . LYS A 1 352 ? -13.486 -24.506 47.048 1.00 38.62 352 LYS A CA 1
ATOM 2854 C C . LYS A 1 352 ? -13.289 -26.000 47.264 1.00 38.62 352 LYS A C 1
ATOM 2856 O O . LYS A 1 352 ? -14.267 -26.738 47.356 1.00 38.62 352 LYS A O 1
ATOM 2861 N N . GLU A 1 353 ? -12.036 -26.433 47.261 1.00 38.25 353 GLU A N 1
ATOM 2862 C CA . GLU A 1 353 ? -11.666 -27.706 47.868 1.00 38.25 353 GLU A CA 1
AT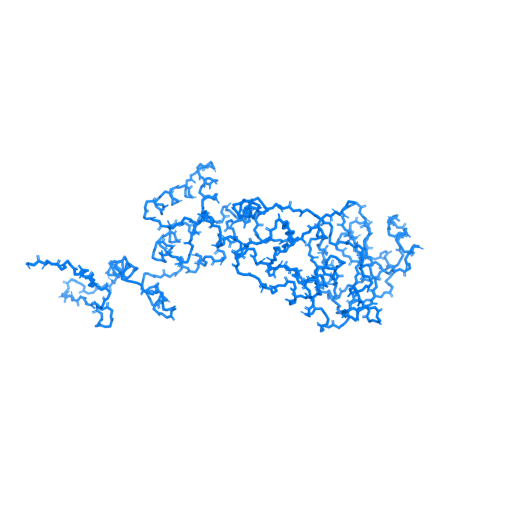OM 2863 C C . GLU A 1 353 ? -11.978 -27.602 49.368 1.00 38.25 353 GLU A C 1
ATOM 2865 O O . GLU A 1 353 ? -11.503 -26.690 50.050 1.00 38.25 353 GLU A O 1
ATOM 2870 N N . ASN A 1 354 ? -12.871 -28.481 49.825 1.00 38.41 354 ASN A N 1
ATOM 2871 C CA . ASN A 1 354 ? -13.101 -28.790 51.234 1.00 38.41 354 ASN A CA 1
ATOM 2872 C C . ASN A 1 354 ? -12.224 -29.972 51.626 1.00 38.41 354 ASN A C 1
ATOM 2874 O O . ASN A 1 354 ? -12.148 -30.915 50.803 1.00 38.41 354 ASN A O 1
#

pLDDT: mean 88.77, std 10.34, range [33.78, 96.94]

Foldseek 3Di:
DQALWLQDDADPVLCVVLVQPPFWAWAWEQLDLLRATGIWIKGPDPPSVVLLLCLQADAPDLDQDPWAEEEEQFPALADPVLLQVLCVQSNHHYDSDLVPGLEYAGENQQEEEDEDQEDDHRRRQKYKYAKWFWAQDPVQRPNSVVCCVVPVHTYTRHPSVVVRDHPVPTDGPDICHIIMIGGSNSSVNSCCCVPVVRGYDYSVSSLVNGPLADEDDPVNLVQLLCLLPDPDPVSNVVSLVVQLSYDLLPDVLSLLSSLLRRVVRLVVCPVPSSSVVSCVVSVSPVSNPDQLVRSQVVCVVVVNHALVSCVSSVVRVVVVDDDPPVVPDDDDDDDDPVCVVSVDDPPPDPPPDD

Radius of gyration: 27.15 Å; chains: 1; bounding box: 75×52×86 Å

Secondary structure (DSSP, 8-state):
---S-S-PPPPHHHHHHTT-SSSEEEEEEE-STT--EEEEEEES-HHHHHHHHHHHH----SS-SS--EEEEPTT-SS-HHHHHHHHHHTTPEEES-STT-SEEEE-S-SEEEEETTPPPPTT-SEEEEEEEEEE---TT-HHHHHHHHHH--EEE--HHHHTTS-GGGS-EEEEEEEEEEE-HHHHHHHHHHHHH--EEEEHHHHHHHSTTPEEP-HHHHHHHHHHHH-S-HHHHHHHHHHGGGEETTS-HHHHHHHHHHHGGGGGGGTT-HHHHHHHHHTTHHHHHHS-HHHHHHHHHHTT---HHHHHHHHHHHHHH---TTTTT--------GGGGGGGS----------